Protein AF-A0A9X3EV14-F1 (afdb_monomer_lite)

InterPro domains:
  IPR036909 Cytochrome c-like domain superfamily [G3DSA:1.10.760.10] (167-352)
  IPR036909 Cytochrome c-like domain superfamily [SSF46626] (38-352)
  IPR051395 Cytochrome c-dependent Peroxidase and MauG [PTHR30600] (19-352)

Organism: NCBI:txid889268

Secondary structure (DSSP, 8-state):
-TTTTHHHHT-TTS-HHHHHHTHHHHHHHHHHHHT--PPPPSS---HHHHHHHHHHHHH--TTGGG-STTSPPPSSSSSTHHHH---SHHHHT-TTT-S-GGGTT----EEEHHHH---TTTGGGG-SHHHHHHHHTSGGGTGGGSTT------SHHHHHHHHHHHHHHHTTSS---SPP-SS--PPP-EEE----TTGGGS-SBTTTT-BSBHHHHH-GGG--SEEEE-BPPP-TTS----B--SGGGEETTTTEE-EEE---B--TTSSS-B-SSGGG--HHHH--HHHHHHHHHTT----PPPPPPHHHHHHHTSEETTSTT------GGGGGS-HHHHHHHHHHHTT-

Foldseek 3Di:
DLVVLVVVLVDPVDAPVRSVVCVVVVVVVVVVVVPDAADAQPDDFDPVLLVLLLCQQQAPALCPPNHPVQADQDPARNHNCSQQNAADLVQLPDCNRHVHSVCHQPQDDFDFCSHQVFACLVLCPCLQQLSQLLCQLDVNQVLVPPPPAPDDDRDPVVVVVQVVQSSCVSVVNHDRDRGGHNNTDDNRGGGGNYGLRNVLADADDDPQRQAFFVLCLLAVVPGAQKKAFDWDAADPVRDDIGHDNDPVQADNQRSGGDIDHDDADPDPVDLAHGHLAQVSDDPQLVDDPVVQVVCVVVVHDHDDRDDQDRNNVNNVNMQHCRHRSNPPDGSCSSNSDDPSSSSSNSSNSSRD

Sequence (352 aa):
MRSEMAFGIANLLRSAPERRALTAEFEDNDNFFLSMSPPPYPHAVDEALAEWGAELFHERDLWEDGQNPDIPVPEGNGSCASCHGVYSPLYAADPAYLPDPRLKGVAGVITPIEIIDTDPARFELMADERKRRAWNTSFLAYNDMSPDHPGFFDDPITSALRRVPRAAYDNGDGPVFSPLGPNEWIEPFGYMAPPLYGAWGNAPFLHNGSVPDLWGVLDPDARPAVWKRQYTAANILGTNAGYDPSFAAYDFAKLGWKYTEVQCADTPAASTFLPCSEEMATIDILFANIANSVAQYNSLAYQSPPPITQKQIRSRMIFNSHLYGMGNHGHEFTQSLTDDERWALLEYMKTL

Structure (mmCIF, N/CA/C/O backbone):
data_AF-A0A9X3EV14-F1
#
_entry.id   AF-A0A9X3EV14-F1
#
loop_
_atom_site.group_PDB
_atom_site.id
_atom_site.type_symbol
_atom_site.label_atom_id
_atom_site.label_alt_id
_atom_site.label_comp_id
_atom_site.label_asym_id
_atom_site.label_entity_id
_atom_site.label_seq_id
_atom_site.pdbx_PDB_ins_code
_atom_site.Cartn_x
_atom_site.Cartn_y
_atom_site.Cartn_z
_atom_site.occupancy
_atom_site.B_iso_or_equiv
_atom_site.auth_seq_id
_atom_site.auth_comp_id
_atom_site.auth_asym_id
_atom_site.auth_atom_id
_atom_site.pdbx_PDB_model_num
ATOM 1 N N . MET A 1 1 ? 12.680 -11.492 -5.810 1.00 93.81 1 MET A N 1
ATOM 2 C CA . MET A 1 1 ? 13.538 -10.381 -5.342 1.00 93.81 1 MET A CA 1
ATOM 3 C C . MET A 1 1 ? 13.921 -9.342 -6.404 1.00 93.81 1 MET A C 1
ATOM 5 O O . MET A 1 1 ? 14.262 -8.222 -6.041 1.00 93.81 1 MET A O 1
ATOM 9 N N . ARG A 1 2 ? 13.844 -9.605 -7.727 1.00 94.94 2 ARG A N 1
ATOM 10 C CA . ARG A 1 2 ? 14.155 -8.560 -8.746 1.00 94.94 2 ARG A CA 1
ATOM 11 C C . ARG A 1 2 ? 13.274 -7.303 -8.677 1.00 94.94 2 ARG A C 1
ATOM 13 O O . ARG A 1 2 ? 13.716 -6.238 -9.103 1.00 94.94 2 ARG A O 1
ATOM 20 N N . SER A 1 3 ? 12.068 -7.411 -8.122 1.00 93.69 3 SER A N 1
ATOM 21 C CA . SER A 1 3 ? 11.221 -6.270 -7.757 1.00 93.69 3 SER A CA 1
ATOM 22 C C . SER A 1 3 ? 11.843 -5.420 -6.641 1.00 93.69 3 SER A C 1
ATOM 24 O O . SER A 1 3 ? 11.941 -4.205 -6.792 1.00 93.69 3 SER A O 1
ATOM 26 N N . GLU A 1 4 ? 12.326 -6.032 -5.558 1.00 95.38 4 GLU A N 1
ATOM 27 C CA . GLU A 1 4 ? 12.974 -5.336 -4.432 1.00 95.38 4 GLU A CA 1
ATOM 28 C C . GLU A 1 4 ? 14.265 -4.627 -4.858 1.00 95.38 4 GLU A C 1
ATOM 30 O O . GLU A 1 4 ? 14.568 -3.526 -4.398 1.00 95.38 4 GLU A O 1
ATOM 35 N N . MET A 1 5 ? 14.986 -5.201 -5.824 1.00 95.56 5 MET A N 1
ATOM 36 C CA . MET A 1 5 ? 16.205 -4.617 -6.390 1.00 95.56 5 MET A CA 1
ATOM 37 C C . MET A 1 5 ? 15.974 -3.298 -7.147 1.00 95.56 5 MET A C 1
ATOM 39 O O . MET A 1 5 ? 16.954 -2.643 -7.508 1.00 95.56 5 MET A O 1
ATOM 43 N N . ALA A 1 6 ? 14.727 -2.889 -7.422 1.00 91.94 6 ALA A N 1
ATOM 44 C CA . ALA A 1 6 ? 14.400 -1.799 -8.347 1.00 91.94 6 ALA A CA 1
ATOM 45 C C . ALA A 1 6 ? 15.192 -0.505 -8.088 1.00 91.94 6 ALA A C 1
ATOM 47 O O . ALA A 1 6 ? 15.827 0.020 -9.006 1.00 91.94 6 ALA A O 1
ATOM 48 N N . PHE A 1 7 ? 15.234 -0.016 -6.844 1.00 90.50 7 PHE A N 1
ATOM 49 C CA . PHE A 1 7 ? 15.993 1.196 -6.506 1.00 90.50 7 PHE A CA 1
ATOM 50 C C . PHE A 1 7 ? 17.513 0.988 -6.572 1.00 90.50 7 PHE A C 1
ATOM 52 O O . PHE A 1 7 ? 18.249 1.892 -6.972 1.00 90.50 7 PHE A O 1
ATOM 59 N N . GLY A 1 8 ? 17.995 -0.213 -6.245 1.00 91.31 8 GLY A N 1
ATOM 60 C CA . GLY A 1 8 ? 19.404 -0.580 -6.388 1.00 91.31 8 GLY A CA 1
ATOM 61 C C . GLY A 1 8 ? 19.858 -0.596 -7.851 1.00 91.31 8 GLY A C 1
ATOM 62 O O . GLY A 1 8 ? 20.936 -0.076 -8.167 1.00 91.31 8 GLY A O 1
ATOM 63 N N . ILE A 1 9 ? 19.011 -1.129 -8.739 1.00 92.69 9 ILE A N 1
ATOM 64 C CA . ILE A 1 9 ? 19.201 -1.180 -10.195 1.00 92.69 9 ILE A CA 1
ATOM 65 C C . ILE A 1 9 ? 19.100 0.221 -10.807 1.00 92.69 9 ILE A C 1
ATOM 67 O O . ILE A 1 9 ? 19.902 0.563 -11.676 1.00 92.69 9 ILE A O 1
ATOM 71 N N . ALA A 1 10 ? 18.169 1.057 -10.342 1.00 89.62 10 ALA A N 1
ATOM 72 C CA . ALA A 1 10 ? 17.980 2.422 -10.837 1.00 89.62 10 ALA A CA 1
ATOM 73 C C . ALA A 1 10 ? 19.154 3.371 -10.513 1.00 89.62 10 ALA A C 1
ATOM 75 O O . ALA A 1 10 ? 19.201 4.489 -11.026 1.00 89.62 10 ALA A O 1
ATOM 76 N N . ASN A 1 11 ? 20.128 2.940 -9.702 1.00 89.38 11 ASN A N 1
ATOM 77 C CA . ASN A 1 11 ? 21.323 3.722 -9.411 1.00 89.38 11 ASN A CA 1
ATOM 78 C C . ASN A 1 11 ? 22.157 3.963 -10.686 1.00 89.38 11 ASN A C 1
ATOM 80 O O . ASN A 1 11 ? 22.699 3.041 -11.309 1.00 89.38 11 ASN A O 1
ATOM 84 N N . LEU A 1 12 ? 22.280 5.237 -11.057 1.00 88.25 12 LEU A N 1
ATOM 85 C CA . LEU A 1 12 ? 22.967 5.701 -12.262 1.00 88.25 12 LEU A CA 1
ATOM 86 C C . LEU A 1 12 ? 24.493 5.563 -12.191 1.00 88.25 12 LEU A C 1
ATOM 88 O O . LEU A 1 12 ? 25.147 5.595 -13.228 1.00 88.25 12 LEU A O 1
ATOM 92 N N . LEU A 1 13 ? 25.052 5.377 -10.994 1.00 93.69 13 LEU A N 1
ATOM 93 C CA . LEU A 1 13 ? 26.490 5.203 -10.779 1.00 93.69 13 LEU A CA 1
ATOM 94 C C . LEU A 1 13 ? 26.962 3.759 -10.998 1.00 93.69 13 LEU A C 1
ATOM 96 O O . LEU A 1 13 ? 28.164 3.518 -11.017 1.00 93.69 13 LEU A O 1
ATOM 100 N N . ARG A 1 14 ? 26.037 2.803 -11.150 1.00 93.44 14 ARG A N 1
ATOM 101 C CA . ARG A 1 14 ? 26.353 1.385 -11.361 1.00 93.44 14 ARG A CA 1
ATOM 102 C C . ARG A 1 14 ? 26.327 1.016 -12.842 1.00 93.44 14 ARG A C 1
ATOM 104 O O . ARG A 1 14 ? 25.422 1.403 -13.583 1.00 93.44 14 ARG A O 1
ATOM 111 N N . SER A 1 15 ? 27.281 0.200 -13.257 1.00 96.75 15 SER A N 1
ATOM 112 C CA . SER A 1 15 ? 27.278 -0.521 -14.528 1.00 96.75 15 SER A CA 1
ATOM 113 C C . SER A 1 15 ? 26.222 -1.635 -14.546 1.00 96.75 15 SER A C 1
ATOM 115 O O . SER A 1 15 ? 25.653 -2.015 -13.520 1.00 96.75 15 SER A O 1
ATOM 117 N N . ALA A 1 16 ? 25.936 -2.185 -15.728 1.00 95.81 16 ALA A N 1
ATOM 118 C CA . ALA A 1 16 ? 24.964 -3.269 -15.865 1.00 95.81 16 ALA A CA 1
ATOM 119 C C . ALA A 1 16 ? 25.361 -4.557 -15.101 1.00 95.81 16 ALA A C 1
ATOM 121 O O . ALA A 1 16 ? 24.497 -5.085 -14.395 1.00 95.81 16 ALA A O 1
ATOM 122 N N . PRO A 1 17 ? 26.626 -5.034 -15.134 1.00 97.75 17 PRO A N 1
ATOM 123 C CA . PRO A 1 17 ? 27.066 -6.145 -14.287 1.00 97.75 17 PRO A CA 1
ATOM 124 C C . PRO A 1 17 ? 26.892 -5.879 -12.790 1.00 97.75 17 PRO A C 1
ATOM 126 O O . PRO A 1 17 ? 26.376 -6.742 -12.087 1.00 97.75 17 PRO A O 1
ATOM 129 N N . GLU A 1 18 ? 27.249 -4.684 -12.305 1.00 97.88 18 GLU A N 1
ATOM 130 C CA . GLU A 1 18 ? 27.105 -4.325 -10.884 1.00 97.88 18 GLU A CA 1
ATOM 131 C C . GLU A 1 18 ? 25.641 -4.332 -10.437 1.00 97.88 18 GLU A C 1
ATOM 133 O O . GLU A 1 18 ? 25.335 -4.811 -9.351 1.00 97.88 18 GLU A O 1
ATOM 138 N N . ARG A 1 19 ? 24.715 -3.858 -11.282 1.00 97.12 19 ARG A N 1
ATOM 139 C CA . ARG A 1 19 ? 23.270 -3.917 -10.998 1.00 97.12 19 ARG A CA 1
ATOM 140 C C . ARG A 1 19 ? 22.763 -5.355 -10.901 1.00 97.12 19 ARG A C 1
ATOM 142 O O . ARG A 1 19 ? 21.986 -5.654 -10.003 1.00 97.12 19 ARG A O 1
ATOM 149 N N . ARG A 1 20 ? 23.190 -6.244 -11.807 1.00 97.62 20 ARG A N 1
ATOM 150 C CA . ARG A 1 20 ? 22.803 -7.668 -11.765 1.00 97.62 20 ARG A CA 1
ATOM 151 C C . ARG A 1 20 ? 23.412 -8.386 -10.558 1.00 97.62 20 ARG A C 1
ATOM 153 O O . ARG A 1 20 ? 22.746 -9.225 -9.958 1.00 97.62 20 ARG A O 1
ATOM 160 N N . ALA A 1 21 ? 24.638 -8.029 -10.176 1.00 97.44 21 ALA A N 1
ATOM 161 C CA . ALA A 1 21 ? 25.340 -8.608 -9.031 1.00 97.44 21 ALA A CA 1
ATOM 162 C C . ALA A 1 21 ? 24.665 -8.313 -7.679 1.00 97.44 21 ALA A C 1
ATOM 164 O O . ALA A 1 21 ? 24.885 -9.064 -6.734 1.00 97.44 21 ALA A O 1
ATOM 165 N N . LEU A 1 22 ? 23.789 -7.300 -7.600 1.00 97.69 22 LEU A N 1
ATOM 166 C CA . LEU A 1 22 ? 22.968 -7.036 -6.409 1.00 97.69 22 LEU A CA 1
ATOM 167 C C . LEU A 1 22 ? 22.054 -8.212 -6.034 1.00 97.69 22 LEU A C 1
ATOM 169 O O . LEU A 1 22 ? 21.584 -8.253 -4.908 1.00 97.69 22 LEU A O 1
ATOM 173 N N . THR A 1 23 ? 21.803 -9.161 -6.945 1.00 96.56 23 THR A N 1
ATOM 174 C CA . THR A 1 23 ? 20.892 -10.289 -6.692 1.00 96.56 23 THR A CA 1
ATOM 175 C C . THR A 1 23 ? 21.233 -11.007 -5.387 1.00 96.56 23 THR A C 1
ATOM 177 O O . THR A 1 23 ? 20.343 -11.196 -4.579 1.00 96.56 23 THR A O 1
ATOM 180 N N . ALA A 1 24 ? 22.508 -11.320 -5.128 1.00 96.44 24 ALA A N 1
ATOM 181 C CA . ALA A 1 24 ? 22.898 -12.035 -3.910 1.00 96.44 24 ALA A CA 1
ATOM 182 C C . ALA A 1 24 ? 22.570 -11.254 -2.623 1.00 96.44 24 ALA A C 1
ATOM 184 O O . ALA A 1 24 ? 21.994 -11.811 -1.700 1.00 96.44 24 ALA A O 1
ATOM 185 N N . GLU A 1 25 ? 22.873 -9.953 -2.589 1.00 97.94 25 GLU A N 1
ATOM 186 C CA . GLU A 1 25 ? 22.558 -9.092 -1.438 1.00 97.94 25 GLU A CA 1
ATOM 187 C C . GLU A 1 25 ? 21.044 -8.964 -1.228 1.00 97.94 25 GLU A C 1
ATOM 189 O O . GLU A 1 25 ? 20.564 -8.936 -0.101 1.00 97.94 25 GLU A O 1
ATOM 194 N N . PHE A 1 26 ? 20.270 -8.908 -2.313 1.00 97.62 26 PHE A N 1
ATOM 195 C CA . PHE A 1 26 ? 18.815 -8.845 -2.214 1.00 97.62 26 PHE A CA 1
ATOM 196 C C . PHE A 1 26 ? 18.180 -10.189 -1.840 1.00 97.62 26 PHE A C 1
ATOM 198 O O . PHE A 1 26 ? 17.113 -10.178 -1.239 1.00 97.62 26 PHE A O 1
ATOM 205 N N . GLU A 1 27 ? 18.853 -11.314 -2.091 1.00 97.81 27 GLU A N 1
ATOM 206 C CA . GLU A 1 27 ? 18.474 -12.616 -1.523 1.00 97.81 27 GLU A CA 1
ATOM 207 C C . GLU A 1 27 ? 18.708 -12.679 -0.018 1.00 97.81 27 GLU A C 1
ATOM 209 O O . GLU A 1 27 ? 17.857 -13.185 0.712 1.00 97.81 27 GLU A O 1
ATOM 214 N N . ASP A 1 28 ? 19.782 -12.074 0.483 1.00 98.12 28 ASP A N 1
ATOM 215 C CA . ASP A 1 28 ? 19.964 -11.918 1.927 1.00 98.12 28 ASP A CA 1
ATOM 216 C C . ASP A 1 28 ? 18.903 -10.981 2.540 1.00 98.12 28 ASP A C 1
ATOM 218 O O . ASP A 1 28 ? 18.378 -11.268 3.618 1.00 98.12 28 ASP A O 1
ATOM 222 N N . ASN A 1 29 ? 18.543 -9.890 1.851 1.00 97.50 29 ASN A N 1
ATOM 223 C CA . ASN A 1 29 ? 17.518 -8.951 2.322 1.00 97.50 29 ASN A CA 1
ATOM 224 C C . ASN A 1 29 ? 16.124 -9.587 2.402 1.00 97.50 29 ASN A C 1
ATOM 226 O O . ASN A 1 29 ? 15.443 -9.415 3.410 1.00 97.50 29 ASN A O 1
ATOM 230 N N . ASP A 1 30 ? 15.702 -10.331 1.381 1.00 97.75 30 ASP A N 1
ATOM 231 C CA . ASP A 1 30 ? 14.406 -11.015 1.396 1.00 97.75 30 ASP A CA 1
ATOM 232 C C . ASP A 1 30 ? 14.358 -12.104 2.469 1.00 97.75 30 ASP A C 1
ATOM 234 O O . ASP A 1 30 ? 13.413 -12.147 3.253 1.00 97.75 30 ASP A O 1
ATOM 238 N N . ASN A 1 31 ? 15.429 -12.892 2.630 1.00 98.31 31 ASN A N 1
ATOM 239 C CA . ASN A 1 31 ? 15.540 -13.831 3.750 1.00 98.31 31 ASN A CA 1
ATOM 240 C C . ASN A 1 31 ? 15.447 -13.124 5.113 1.00 98.31 31 ASN A C 1
ATOM 242 O O . ASN A 1 31 ? 14.818 -13.640 6.040 1.00 98.31 31 ASN A O 1
ATOM 246 N N . PHE A 1 32 ? 16.045 -11.936 5.248 1.00 98.06 32 PHE A N 1
ATOM 247 C CA . PHE A 1 32 ? 15.886 -11.117 6.445 1.00 98.06 32 PHE A CA 1
ATOM 248 C C . PHE A 1 32 ? 14.430 -10.676 6.638 1.00 98.06 32 PHE A C 1
ATOM 250 O O . PHE A 1 32 ? 13.909 -10.841 7.742 1.00 98.06 32 PHE A O 1
ATOM 257 N N . PHE A 1 33 ? 13.744 -10.196 5.597 1.00 96.50 33 PHE A N 1
ATOM 258 C CA . PHE A 1 33 ? 12.337 -9.799 5.690 1.00 96.50 33 PHE A CA 1
ATOM 259 C C . PHE A 1 33 ? 11.420 -10.970 6.056 1.00 96.50 33 PHE A C 1
ATOM 261 O O . PHE A 1 33 ? 10.577 -10.822 6.938 1.00 96.50 33 PHE A O 1
ATOM 268 N N . LEU A 1 34 ? 11.640 -12.145 5.461 1.00 96.81 34 LEU A N 1
ATOM 269 C CA . LEU A 1 34 ? 10.930 -13.386 5.784 1.00 96.81 34 LEU A CA 1
ATOM 270 C C . LEU A 1 34 ? 11.165 -13.860 7.228 1.00 96.81 34 LEU A C 1
ATOM 272 O O . LEU A 1 34 ? 10.343 -14.594 7.772 1.00 96.81 34 LEU A O 1
ATOM 276 N N . SER A 1 35 ? 12.271 -13.455 7.860 1.00 97.62 35 SER A N 1
ATOM 277 C CA . SER A 1 35 ? 12.576 -13.794 9.257 1.00 97.62 35 SER A CA 1
ATOM 278 C C . SER A 1 35 ? 11.884 -12.892 10.287 1.00 97.62 35 SER A C 1
ATOM 280 O O . SER A 1 35 ? 11.939 -13.178 11.485 1.00 97.62 35 SER A O 1
ATOM 282 N N . MET A 1 36 ? 11.265 -11.791 9.849 1.00 97.44 36 MET A N 1
ATOM 283 C CA . MET A 1 36 ? 10.652 -10.818 10.749 1.00 97.44 36 MET A CA 1
ATOM 284 C C . MET A 1 36 ? 9.268 -11.270 11.218 1.00 97.44 36 MET A C 1
ATOM 286 O O . MET A 1 36 ? 8.469 -11.795 10.447 1.00 97.44 36 MET A O 1
ATOM 290 N N . SER A 1 37 ? 8.955 -10.948 12.473 1.00 97.50 37 SER A N 1
ATOM 291 C CA . SER A 1 37 ? 7.599 -11.008 13.021 1.00 97.50 37 SER A CA 1
ATOM 292 C C . SER A 1 37 ? 7.173 -9.613 13.484 1.00 97.50 37 SER A C 1
ATOM 294 O O . SER A 1 37 ? 8.013 -8.882 14.026 1.00 97.50 37 SER A O 1
ATOM 296 N N . PRO A 1 38 ? 5.895 -9.230 13.323 1.00 97.19 38 PRO A N 1
ATOM 297 C CA . PRO A 1 38 ? 5.396 -7.977 13.871 1.00 97.19 38 PRO A CA 1
ATOM 298 C C . PRO A 1 38 ? 5.542 -7.910 15.400 1.00 97.19 38 PRO A C 1
ATOM 300 O O . PRO A 1 38 ? 5.519 -8.947 16.072 1.00 97.19 38 PRO A O 1
ATOM 303 N N . PRO A 1 39 ? 5.700 -6.705 15.978 1.00 96.00 39 PRO A N 1
ATOM 304 C CA . PRO A 1 39 ? 5.717 -6.550 17.425 1.00 96.00 39 PRO A CA 1
ATOM 305 C C . PRO A 1 39 ? 4.338 -6.881 18.020 1.00 96.00 39 PRO A C 1
ATOM 307 O O . PRO A 1 39 ? 3.316 -6.525 17.426 1.00 96.00 39 PRO A O 1
ATOM 310 N N . PRO A 1 40 ? 4.286 -7.500 19.212 1.00 97.62 40 PRO A N 1
ATOM 311 C CA . PRO A 1 40 ? 3.022 -7.728 19.897 1.00 97.62 40 PRO A CA 1
ATOM 312 C C . PRO A 1 40 ? 2.399 -6.401 20.338 1.00 97.62 40 PRO A C 1
ATOM 314 O O . PRO A 1 40 ? 3.108 -5.430 20.633 1.00 97.62 40 PRO A O 1
ATOM 317 N N . TYR A 1 41 ? 1.073 -6.384 20.432 1.00 98.25 41 TYR A N 1
ATOM 318 C CA . TYR A 1 41 ? 0.327 -5.252 20.965 1.00 98.25 41 TYR A CA 1
ATOM 319 C C . TYR A 1 41 ? 0.765 -4.919 22.411 1.00 98.25 41 TYR A C 1
ATOM 321 O O . TYR A 1 41 ? 0.899 -5.824 23.238 1.00 98.25 41 TYR A O 1
ATOM 329 N N . PRO A 1 42 ? 1.024 -3.638 22.750 1.00 97.81 42 PRO A N 1
ATOM 330 C CA . PRO A 1 42 ? 1.698 -3.271 23.998 1.00 97.81 42 PRO A CA 1
ATOM 331 C C . PRO A 1 42 ? 0.760 -3.057 25.199 1.00 97.81 42 PRO A C 1
ATOM 333 O O . PRO A 1 42 ? 1.245 -2.737 26.288 1.00 97.81 42 PRO A O 1
ATOM 336 N N . HIS A 1 43 ? -0.560 -3.181 25.031 1.00 97.62 43 HIS A N 1
ATOM 337 C CA . HIS A 1 43 ? -1.544 -2.961 26.099 1.00 97.62 43 HIS A CA 1
ATOM 338 C C . HIS A 1 43 ? -2.366 -4.218 26.398 1.00 97.62 43 HIS A C 1
ATOM 340 O O . HIS A 1 43 ? -2.246 -5.233 25.721 1.00 97.62 43 HIS A O 1
ATOM 346 N N . ALA A 1 44 ? -3.190 -4.149 27.447 1.00 97.94 44 ALA A N 1
ATOM 347 C CA . ALA A 1 44 ? -4.127 -5.218 27.769 1.00 97.94 44 ALA A CA 1
ATOM 348 C C . ALA A 1 44 ? -5.150 -5.408 26.638 1.00 97.94 44 ALA A C 1
ATOM 350 O O . ALA A 1 44 ? -5.553 -4.431 26.000 1.00 97.94 44 ALA A O 1
ATOM 351 N N . VAL A 1 45 ? -5.553 -6.661 26.444 1.00 98.44 45 VAL A N 1
ATOM 352 C CA . VAL A 1 45 ? -6.594 -7.091 25.509 1.00 98.44 45 VAL A CA 1
ATOM 353 C C . VAL A 1 45 ? -7.722 -7.718 26.326 1.00 98.44 45 VAL A C 1
ATOM 355 O O . VAL A 1 45 ? -7.455 -8.449 27.283 1.00 98.44 45 VAL A O 1
ATOM 358 N N . ASP A 1 46 ? -8.965 -7.406 25.983 1.00 98.56 46 ASP A N 1
ATOM 359 C CA . ASP A 1 46 ? -10.144 -8.100 26.494 1.00 98.56 46 ASP A CA 1
ATOM 360 C C . ASP A 1 46 ? -10.289 -9.440 25.762 1.00 98.56 46 ASP A C 1
ATOM 362 O O . ASP A 1 46 ? -10.692 -9.496 24.602 1.00 98.56 46 ASP A O 1
ATOM 366 N N . GLU A 1 47 ? -9.908 -10.526 26.437 1.00 98.44 47 GLU A N 1
ATOM 367 C CA . GLU A 1 47 ? -9.872 -11.867 25.847 1.00 98.44 47 GLU A CA 1
ATOM 368 C C . GLU A 1 47 ? -11.251 -12.329 25.360 1.00 98.44 47 GLU A C 1
ATOM 370 O O . GLU A 1 47 ? -11.348 -12.882 24.270 1.00 98.44 47 GLU A O 1
ATOM 375 N N . ALA A 1 48 ? -12.323 -12.056 26.111 1.00 98.62 48 ALA A N 1
ATOM 376 C CA . ALA A 1 48 ? -13.665 -12.500 25.735 1.00 98.62 48 ALA A CA 1
ATOM 377 C C . ALA A 1 48 ? -14.175 -11.756 24.493 1.00 98.62 48 ALA A C 1
ATOM 379 O O . ALA A 1 48 ? -14.795 -12.350 23.609 1.00 98.62 48 ALA A O 1
ATOM 380 N N . LEU A 1 49 ? -13.889 -10.454 24.407 1.00 98.75 49 LEU A N 1
ATOM 381 C CA . LEU A 1 49 ? -14.238 -9.649 23.241 1.00 98.75 49 LEU A CA 1
ATOM 382 C C . LEU A 1 49 ? -13.380 -10.020 22.016 1.00 98.75 49 LEU A C 1
ATOM 384 O O . LEU A 1 49 ? -13.908 -10.089 20.907 1.00 98.75 49 LEU A O 1
ATOM 388 N N . ALA A 1 50 ? -12.090 -10.315 22.208 1.00 98.75 50 ALA A N 1
ATOM 389 C CA . ALA A 1 50 ? -11.206 -10.788 21.142 1.00 98.75 50 ALA A CA 1
ATOM 390 C C . ALA A 1 50 ? -11.598 -12.180 20.621 1.00 98.75 50 ALA A C 1
ATOM 392 O O . ALA A 1 50 ? -11.501 -12.420 19.420 1.00 98.75 50 ALA A O 1
ATOM 393 N N . GLU A 1 51 ? -12.048 -13.090 21.491 1.00 98.69 51 GLU A N 1
ATOM 394 C CA . GLU A 1 51 ? -12.567 -14.406 21.095 1.00 98.69 51 GLU A CA 1
ATOM 395 C C . GLU A 1 51 ? -13.828 -14.268 20.237 1.00 98.69 51 GLU A C 1
ATOM 397 O O . GLU A 1 51 ? -13.894 -14.856 19.158 1.00 98.69 51 GLU A O 1
ATOM 402 N N . TRP A 1 52 ? -14.777 -13.418 20.640 1.00 98.75 52 TRP A N 1
ATOM 403 C CA . TRP A 1 52 ? -15.946 -13.120 19.808 1.00 98.75 52 TRP A CA 1
ATOM 404 C C . TRP A 1 52 ? -15.547 -12.472 18.472 1.00 98.75 52 TRP A C 1
ATOM 406 O O . TRP A 1 52 ? -16.035 -12.857 17.410 1.00 98.75 52 TRP A O 1
ATOM 416 N N . GLY A 1 53 ? -14.595 -11.536 18.496 1.00 98.88 53 GLY A N 1
ATOM 417 C CA . GLY A 1 53 ? -14.029 -10.949 17.284 1.00 98.88 53 GLY A CA 1
ATOM 418 C C . GLY A 1 53 ? -13.365 -11.978 16.369 1.00 98.88 53 GLY A C 1
ATOM 419 O O . GLY A 1 53 ? -13.460 -11.858 15.149 1.00 98.88 53 GLY A O 1
ATOM 420 N N . ALA A 1 54 ? -12.736 -13.012 16.931 1.00 98.81 54 ALA A N 1
ATOM 421 C CA . ALA A 1 54 ? -12.166 -14.109 16.164 1.00 98.81 54 ALA A CA 1
ATOM 422 C C . ALA A 1 54 ? -13.257 -14.930 15.467 1.00 98.81 54 ALA A C 1
ATOM 424 O O . ALA A 1 54 ? -13.088 -15.260 14.296 1.00 98.81 54 ALA A O 1
ATOM 425 N N . GLU A 1 55 ? -14.370 -15.237 16.135 1.00 98.75 55 GLU A N 1
ATOM 426 C CA . GLU A 1 55 ? -15.512 -15.917 15.505 1.00 98.75 55 GLU A CA 1
ATOM 427 C C . GLU A 1 55 ? -16.068 -15.079 14.347 1.00 98.75 55 GLU A C 1
ATOM 429 O O . GLU A 1 55 ? -16.143 -15.556 13.214 1.00 98.75 55 GLU A O 1
ATOM 434 N N . LEU A 1 56 ? -16.342 -13.792 14.591 1.00 98.81 56 LEU A N 1
ATOM 435 C CA . LEU A 1 56 ? -16.819 -12.866 13.561 1.00 98.81 56 LEU A CA 1
ATOM 436 C C . LEU A 1 56 ? -15.864 -12.801 12.366 1.00 98.81 56 LEU A C 1
ATOM 438 O O . LEU A 1 56 ? -16.294 -12.907 11.222 1.00 98.81 56 LEU A O 1
ATOM 442 N N . PHE A 1 57 ? -14.561 -12.683 12.620 1.00 98.88 57 PHE A N 1
ATOM 443 C CA . PHE A 1 57 ? -13.553 -12.589 11.570 1.00 98.88 57 PHE A CA 1
ATOM 444 C C . PHE A 1 57 ? -13.589 -13.783 10.605 1.00 98.88 57 PHE A C 1
ATOM 446 O O . PHE A 1 57 ? -13.372 -13.617 9.403 1.00 98.88 57 PHE A O 1
ATOM 453 N N . HIS A 1 58 ? -13.842 -14.988 11.123 1.00 98.81 58 HIS A N 1
ATOM 454 C CA . HIS A 1 58 ? -13.816 -16.211 10.325 1.00 98.81 58 HIS A CA 1
ATOM 455 C C . HIS A 1 58 ? -15.188 -16.582 9.754 1.00 98.81 58 HIS A C 1
ATOM 457 O O . HIS A 1 58 ? -15.233 -17.171 8.671 1.00 98.81 58 HIS A O 1
ATOM 463 N N . GLU A 1 59 ? -16.287 -16.217 10.417 1.00 98.50 59 GLU A N 1
ATOM 464 C CA . GLU A 1 59 ? -17.629 -16.726 10.102 1.00 98.50 59 GLU A CA 1
ATOM 465 C C . GLU A 1 59 ? -18.633 -15.680 9.617 1.00 98.50 59 GLU A C 1
ATOM 467 O O . GLU A 1 59 ? -19.569 -16.048 8.911 1.00 98.50 59 GLU A O 1
ATOM 472 N N . ARG A 1 60 ? -18.480 -14.400 9.981 1.00 98.38 60 ARG A N 1
ATOM 473 C CA . ARG A 1 60 ? -19.498 -13.381 9.697 1.00 98.38 60 ARG A CA 1
ATOM 474 C C . ARG A 1 60 ? -19.548 -13.060 8.203 1.00 98.38 60 ARG A C 1
ATOM 476 O O . ARG A 1 60 ? -18.643 -12.405 7.696 1.00 98.38 60 ARG A O 1
ATOM 483 N N . ASP A 1 61 ? -20.616 -13.471 7.521 1.00 98.50 61 ASP A N 1
ATOM 484 C CA . ASP A 1 61 ? -20.837 -13.175 6.101 1.00 98.50 61 ASP A CA 1
ATOM 485 C C . ASP A 1 61 ? -21.322 -11.729 5.909 1.00 98.50 61 ASP A C 1
ATOM 487 O O . ASP A 1 61 ? -22.456 -11.368 6.233 1.00 98.50 61 ASP A O 1
ATOM 491 N N . LEU A 1 62 ? -20.468 -10.876 5.344 1.00 98.62 62 LEU A N 1
ATOM 492 C CA . LEU A 1 62 ? -20.784 -9.462 5.147 1.00 98.62 62 LEU A CA 1
ATOM 493 C C . LEU A 1 62 ? -21.902 -9.219 4.117 1.00 98.62 62 LEU A C 1
ATOM 495 O O . LEU A 1 62 ? -22.416 -8.102 4.064 1.00 98.62 62 LEU A O 1
ATOM 499 N N . TRP A 1 63 ? -22.305 -10.228 3.342 1.00 98.38 63 TRP A N 1
ATOM 500 C CA . TRP A 1 63 ? -23.412 -10.186 2.375 1.00 98.38 63 TRP A CA 1
ATOM 501 C C . TRP A 1 63 ? -24.679 -10.907 2.862 1.00 98.38 63 TRP A C 1
ATOM 503 O O . TRP A 1 63 ? -25.672 -10.983 2.129 1.00 98.38 63 TRP A O 1
ATOM 513 N N . GLU A 1 64 ? -24.674 -11.422 4.095 1.00 96.50 64 GLU A N 1
ATOM 514 C CA . GLU A 1 64 ? -25.824 -12.104 4.692 1.00 96.50 64 GLU A CA 1
ATOM 515 C C . GLU A 1 64 ? -27.092 -11.235 4.638 1.00 96.50 64 GLU A C 1
ATOM 517 O O . GLU A 1 64 ? -27.035 -10.004 4.675 1.00 96.50 64 GLU A O 1
ATOM 522 N N . ASP A 1 65 ? -28.257 -11.878 4.519 1.00 95.25 65 ASP A N 1
ATOM 523 C CA . ASP A 1 65 ? -29.570 -11.220 4.465 1.00 95.25 65 ASP A CA 1
ATOM 524 C C . ASP A 1 65 ? -29.724 -10.147 3.363 1.00 95.25 65 ASP A C 1
ATOM 526 O O . ASP A 1 65 ? -30.591 -9.273 3.437 1.00 95.25 65 ASP A O 1
ATOM 530 N N . GLY A 1 66 ? -28.923 -10.235 2.295 1.00 94.25 66 GLY A N 1
ATOM 531 C CA . GLY A 1 66 ? -28.981 -9.310 1.161 1.00 94.25 66 GLY A CA 1
ATOM 532 C C . GLY A 1 66 ? -28.301 -7.966 1.421 1.00 94.25 66 GLY A C 1
ATOM 533 O O . GLY A 1 66 ? -28.580 -6.999 0.708 1.00 94.25 66 GLY A O 1
ATOM 534 N N . GLN A 1 67 ? -27.430 -7.895 2.431 1.00 97.00 67 GLN A N 1
ATOM 535 C CA . GLN A 1 67 ? -26.533 -6.761 2.629 1.00 97.00 67 GLN A CA 1
ATOM 536 C C . GLN A 1 67 ? -25.546 -6.629 1.463 1.00 97.00 67 GLN A C 1
ATOM 538 O O . GLN A 1 67 ? -25.262 -7.592 0.753 1.00 97.00 67 GLN A O 1
ATOM 543 N N . ASN A 1 68 ? -25.016 -5.418 1.270 1.00 97.81 68 ASN A N 1
ATOM 544 C CA . ASN A 1 68 ? -24.082 -5.099 0.182 1.00 97.81 68 ASN A CA 1
ATOM 545 C C . ASN A 1 68 ? -24.571 -5.526 -1.223 1.00 97.81 68 ASN A C 1
ATOM 547 O O . ASN A 1 68 ? -23.797 -6.103 -1.988 1.00 97.81 68 ASN A O 1
ATOM 551 N N . PRO A 1 69 ? -25.834 -5.239 -1.601 1.00 96.69 69 PRO A N 1
ATOM 552 C CA . PRO A 1 69 ? -26.437 -5.770 -2.828 1.00 96.69 69 PRO A CA 1
ATOM 553 C C . PRO A 1 69 ? -25.756 -5.281 -4.115 1.00 96.69 69 PRO A C 1
ATOM 555 O O . PRO A 1 69 ? -25.879 -5.929 -5.154 1.00 96.69 69 PRO A O 1
ATOM 558 N N . ASP A 1 70 ? -25.047 -4.153 -4.044 1.00 96.75 70 ASP A N 1
ATOM 559 C CA . ASP A 1 70 ? -24.363 -3.527 -5.176 1.00 96.75 70 ASP A CA 1
ATOM 560 C C . ASP A 1 70 ? -22.884 -3.947 -5.302 1.00 96.75 70 ASP A C 1
ATOM 562 O O . ASP A 1 70 ? -22.232 -3.590 -6.282 1.00 96.75 70 ASP A O 1
ATOM 566 N N . ILE A 1 71 ? -22.352 -4.723 -4.348 1.00 98.06 71 ILE A N 1
ATOM 567 C CA . ILE A 1 71 ? -20.962 -5.202 -4.351 1.00 98.06 71 ILE A CA 1
ATOM 568 C C . ILE A 1 71 ? -20.959 -6.692 -4.722 1.00 98.06 71 ILE A C 1
ATOM 570 O O . ILE A 1 71 ? -21.629 -7.476 -4.042 1.00 98.06 71 ILE A O 1
ATOM 574 N N . PRO A 1 72 ? -20.207 -7.135 -5.750 1.00 97.56 72 PRO A N 1
ATOM 575 C CA . PRO A 1 72 ? -20.142 -8.549 -6.100 1.00 97.56 72 PRO A CA 1
ATOM 576 C C . PRO A 1 72 ? -19.650 -9.400 -4.921 1.00 97.56 72 PRO A C 1
ATOM 578 O O . PRO A 1 72 ? -18.690 -9.044 -4.239 1.00 97.56 72 PRO A O 1
ATOM 581 N N . VAL A 1 73 ? -20.303 -10.542 -4.699 1.00 94.06 73 VAL A N 1
ATOM 582 C CA . VAL A 1 73 ? -19.942 -11.472 -3.620 1.00 94.06 73 VAL A CA 1
ATOM 583 C C . VAL A 1 73 ? -18.608 -12.150 -3.966 1.00 94.06 73 VAL A C 1
ATOM 585 O O . VAL A 1 73 ? -18.500 -12.728 -5.055 1.00 94.06 73 VAL A O 1
ATOM 588 N N . PRO A 1 74 ? -17.589 -12.098 -3.089 1.00 91.44 74 PRO A N 1
ATOM 589 C CA . PRO A 1 74 ? -16.320 -12.778 -3.323 1.00 91.44 74 PRO A CA 1
ATOM 590 C C . PRO A 1 74 ? -16.474 -14.302 -3.236 1.00 91.44 74 PRO A C 1
ATOM 592 O O . PRO A 1 74 ? -17.416 -14.823 -2.640 1.00 91.44 74 PRO A O 1
ATOM 595 N N . GLU A 1 75 ? -15.516 -15.044 -3.796 1.00 91.38 75 GLU A N 1
ATOM 596 C CA . GLU A 1 75 ? -15.418 -16.478 -3.513 1.00 91.38 75 GLU A CA 1
ATOM 597 C C . GLU A 1 75 ? -15.126 -16.709 -2.018 1.00 91.38 75 GLU A C 1
ATOM 599 O O . GLU A 1 75 ? -14.325 -15.997 -1.412 1.00 91.38 75 GLU A O 1
ATOM 604 N N . GLY A 1 76 ? -15.762 -17.723 -1.425 1.00 94.81 76 GLY A N 1
ATOM 605 C CA . GLY A 1 76 ? -15.634 -18.052 -0.003 1.00 94.81 76 GLY A CA 1
ATOM 606 C C . GLY A 1 76 ? -16.942 -17.856 0.762 1.00 94.81 76 GLY A C 1
ATOM 607 O O . GLY A 1 76 ? -18.020 -18.034 0.202 1.00 94.81 76 GLY A O 1
ATOM 608 N N . ASN A 1 77 ? -16.842 -17.543 2.054 1.00 97.19 77 ASN A N 1
ATOM 609 C CA . ASN A 1 77 ? -17.984 -17.400 2.965 1.00 97.19 77 ASN A CA 1
ATOM 610 C C . ASN A 1 77 ? -18.341 -15.937 3.291 1.00 97.19 77 ASN A C 1
ATOM 612 O O . ASN A 1 77 ? -19.088 -15.700 4.231 1.00 97.19 77 ASN A O 1
ATOM 616 N N . GLY A 1 78 ? -17.767 -14.967 2.572 1.00 97.62 78 GLY A N 1
ATOM 617 C CA . GLY A 1 78 ? -18.059 -13.542 2.759 1.00 97.62 78 GLY A CA 1
ATOM 618 C C . GLY A 1 78 ? -17.484 -12.912 4.034 1.00 97.62 78 GLY A C 1
ATOM 619 O O . GLY A 1 78 ? -17.754 -11.737 4.284 1.00 97.62 78 GLY A O 1
ATOM 620 N N . SER A 1 79 ? -16.696 -13.646 4.828 1.00 98.38 79 SER A N 1
ATOM 621 C CA . SER A 1 79 ? -16.052 -13.121 6.038 1.00 98.38 79 SER A CA 1
ATOM 622 C C . SER A 1 79 ? -14.716 -12.440 5.756 1.00 98.38 79 SER A C 1
ATOM 624 O O . SER A 1 79 ? -14.180 -12.473 4.648 1.00 98.38 79 SER A O 1
ATOM 626 N N . CYS A 1 80 ? -14.111 -11.835 6.780 1.00 98.44 80 CYS A N 1
ATOM 627 C CA . CYS A 1 80 ? -12.772 -11.268 6.648 1.00 98.44 80 CYS A CA 1
ATOM 628 C C . CYS A 1 80 ? -11.746 -12.338 6.225 1.00 98.44 80 CYS A C 1
ATOM 630 O O . CYS A 1 80 ? -10.856 -12.065 5.411 1.00 98.44 80 CYS A O 1
ATOM 632 N N . ALA A 1 81 ? -11.892 -13.563 6.741 1.00 98.38 81 ALA A N 1
ATOM 633 C CA . ALA A 1 81 ? -10.991 -14.676 6.466 1.00 98.38 81 ALA A CA 1
ATOM 634 C C . ALA A 1 81 ? -11.029 -15.162 5.009 1.00 98.38 81 ALA A C 1
ATOM 636 O O . ALA A 1 81 ? -10.013 -15.682 4.539 1.00 98.38 81 ALA A O 1
ATOM 637 N N . SER A 1 82 ? -12.132 -14.961 4.270 1.00 97.56 82 SER A N 1
ATOM 638 C CA . SER A 1 82 ? -12.212 -15.369 2.857 1.00 97.56 82 SER A CA 1
ATOM 639 C C . SER A 1 82 ? -11.261 -14.581 1.950 1.00 97.56 82 SER A C 1
ATOM 641 O O . SER A 1 82 ? -10.888 -15.068 0.887 1.00 97.56 82 SER A O 1
ATOM 643 N N . CYS A 1 83 ? -10.830 -13.391 2.383 1.00 98.12 83 CYS A N 1
ATOM 644 C CA . CYS A 1 83 ? -9.859 -12.556 1.671 1.00 98.12 83 CYS A CA 1
ATOM 645 C C . CYS A 1 83 ? -8.512 -12.480 2.408 1.00 98.12 83 CYS A C 1
ATOM 647 O O . CYS A 1 83 ? -7.462 -12.753 1.830 1.00 98.12 83 CYS A O 1
ATOM 649 N N . HIS A 1 84 ? -8.524 -12.118 3.694 1.00 98.44 84 HIS A N 1
ATOM 650 C CA . HIS A 1 84 ? -7.308 -11.825 4.462 1.00 98.44 84 HIS A CA 1
ATOM 651 C C . HIS A 1 84 ? -6.602 -13.066 5.025 1.00 98.44 84 HIS A C 1
ATOM 653 O O . HIS A 1 84 ? -5.521 -12.933 5.600 1.00 98.44 84 HIS A O 1
ATOM 659 N N . GLY A 1 85 ? -7.183 -14.257 4.862 1.00 97.88 85 GLY A N 1
ATOM 660 C CA . GLY A 1 85 ? -6.635 -15.517 5.354 1.00 97.88 85 GLY A CA 1
ATOM 661 C C . GLY A 1 85 ? -7.125 -15.899 6.752 1.00 97.88 85 GLY A C 1
ATOM 662 O O . GLY A 1 85 ? -7.693 -15.098 7.487 1.00 97.88 85 GLY A O 1
ATOM 663 N N . VAL A 1 86 ? -6.902 -17.161 7.118 1.00 98.50 86 VAL A N 1
ATOM 664 C CA . VAL A 1 86 ? -7.372 -17.763 8.377 1.00 98.50 86 VAL A CA 1
ATOM 665 C C . VAL A 1 86 ? -6.288 -17.657 9.447 1.00 98.50 86 VAL A C 1
ATOM 667 O O . VAL A 1 86 ? -5.206 -18.221 9.282 1.00 98.50 86 VAL A O 1
ATOM 670 N N . TYR A 1 87 ? -6.568 -16.981 10.560 1.00 98.56 87 TYR A N 1
ATOM 671 C CA . TYR A 1 87 ? -5.579 -16.708 11.612 1.00 98.56 87 TYR A CA 1
ATOM 672 C C . TYR A 1 87 ? -5.735 -17.587 12.851 1.00 98.56 87 TYR A C 1
ATOM 674 O O . TYR A 1 87 ? -4.738 -17.937 13.493 1.00 98.56 87 TYR A O 1
ATOM 682 N N . SER A 1 88 ? -6.969 -17.953 13.199 1.00 98.31 88 SER A N 1
ATOM 683 C CA . SER A 1 88 ? -7.234 -18.775 14.375 1.00 98.31 88 SER A CA 1
ATOM 684 C C . SER A 1 88 ? -6.814 -20.232 14.126 1.00 98.31 88 SER A C 1
ATOM 686 O O . SER A 1 88 ? -7.192 -20.820 13.109 1.00 98.31 88 SER A O 1
ATOM 688 N N . PRO A 1 89 ? -6.048 -20.861 15.042 1.00 97.94 89 PRO A N 1
ATOM 689 C CA . PRO A 1 89 ? -5.654 -22.263 14.909 1.00 97.94 89 PRO A CA 1
ATOM 690 C C . PRO A 1 89 ? -6.830 -23.243 14.828 1.00 97.94 89 PRO A C 1
ATOM 692 O O . PRO A 1 89 ? -6.677 -24.293 14.210 1.00 97.94 89 PRO A O 1
ATOM 695 N N . LEU A 1 90 ? -7.976 -22.909 15.439 1.00 97.44 90 LEU A N 1
ATOM 696 C CA . LEU A 1 90 ? -9.186 -23.734 15.392 1.00 97.44 90 LEU A CA 1
ATOM 697 C C . LEU A 1 90 ? -9.692 -23.855 13.950 1.00 97.44 90 LEU A C 1
ATOM 699 O O . LEU A 1 90 ? -9.803 -24.962 13.433 1.00 97.44 90 LEU A O 1
ATOM 703 N N . TYR A 1 91 ? -9.900 -22.716 13.286 1.00 98.31 91 TYR A N 1
ATOM 704 C CA . TYR A 1 91 ? -10.355 -22.659 11.896 1.00 98.31 91 TYR A CA 1
ATOM 705 C C . TYR A 1 91 ? -9.281 -23.139 10.917 1.00 98.31 91 TYR A C 1
ATOM 707 O O . TYR A 1 91 ? -9.595 -23.792 9.932 1.00 98.31 91 TYR A O 1
ATOM 715 N N . ALA A 1 92 ? -7.997 -22.896 11.197 1.00 98.31 92 ALA A N 1
ATOM 716 C CA . ALA A 1 92 ? -6.913 -23.407 10.356 1.00 98.31 92 ALA A CA 1
ATOM 717 C C . ALA A 1 92 ? -6.835 -24.945 10.354 1.00 98.31 92 ALA A C 1
ATOM 719 O O . ALA A 1 92 ? -6.338 -25.533 9.397 1.00 98.31 92 ALA A O 1
ATOM 720 N N . ALA A 1 93 ? -7.296 -25.602 11.423 1.00 98.25 93 ALA A N 1
ATOM 721 C CA . ALA A 1 93 ? -7.385 -27.057 11.504 1.00 98.25 93 ALA A CA 1
ATOM 722 C C . ALA A 1 93 ? -8.642 -27.633 10.824 1.00 98.25 93 ALA A C 1
ATOM 724 O O . ALA A 1 93 ? -8.728 -28.853 10.663 1.00 98.25 93 ALA A O 1
ATOM 725 N N . ASP A 1 94 ? -9.595 -26.782 10.435 1.00 98.19 94 ASP A N 1
ATOM 726 C CA . ASP A 1 94 ? -10.8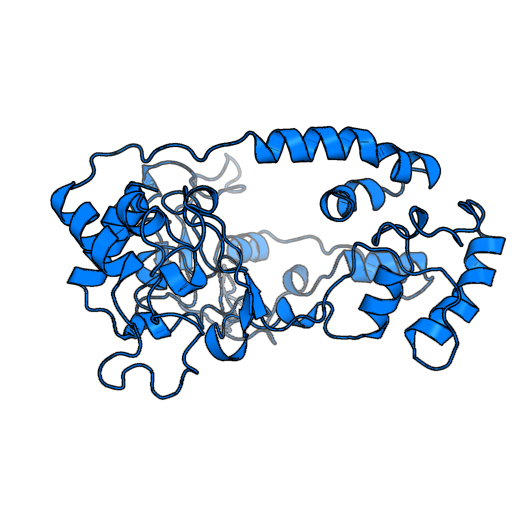50 -27.178 9.809 1.00 98.19 94 ASP A CA 1
ATOM 727 C C . ASP A 1 94 ? -10.770 -27.043 8.273 1.00 98.19 94 ASP A C 1
ATOM 729 O O . ASP A 1 94 ? -10.642 -25.930 7.750 1.00 98.19 94 ASP A O 1
ATOM 733 N N . PRO A 1 95 ? -10.890 -28.152 7.513 1.00 97.44 95 PRO A N 1
ATOM 734 C CA . PRO A 1 95 ? -10.862 -28.122 6.053 1.00 97.44 95 PRO A CA 1
ATOM 735 C C . PRO A 1 95 ? -12.021 -27.346 5.410 1.00 97.44 95 PRO A C 1
ATOM 737 O O . PRO A 1 95 ? -11.950 -27.075 4.212 1.00 97.44 95 PRO A O 1
ATOM 740 N N . ALA A 1 96 ? -13.071 -26.990 6.159 1.00 97.00 96 ALA A N 1
ATOM 741 C CA . ALA A 1 96 ? -14.112 -26.080 5.682 1.00 97.00 96 ALA A CA 1
ATOM 742 C C . ALA A 1 96 ? -13.603 -24.638 5.499 1.00 97.00 96 ALA A C 1
ATOM 744 O O . ALA A 1 96 ? -14.141 -23.912 4.667 1.00 97.00 96 ALA A O 1
ATOM 745 N N . TYR A 1 97 ? -12.557 -24.243 6.234 1.00 97.62 97 TYR A N 1
ATOM 746 C CA . TYR A 1 97 ? -11.978 -22.896 6.191 1.00 97.62 97 TYR A CA 1
ATOM 747 C C . TYR A 1 97 ? -10.594 -22.881 5.546 1.00 97.62 97 TYR A C 1
ATOM 749 O O . TYR A 1 97 ? -10.257 -21.932 4.839 1.00 97.62 97 TYR A O 1
ATOM 757 N N . LEU A 1 98 ? -9.774 -23.912 5.780 1.00 97.69 98 LEU A N 1
ATOM 758 C CA . LEU A 1 98 ? -8.406 -23.950 5.274 1.00 97.69 98 LEU A CA 1
ATOM 759 C C . LEU A 1 98 ? -7.988 -25.369 4.855 1.00 97.69 98 LEU A C 1
ATOM 761 O O . LEU A 1 98 ? -8.024 -26.290 5.668 1.00 97.69 98 LEU A O 1
ATOM 765 N N . PRO A 1 99 ? -7.519 -25.577 3.611 1.00 97.31 99 PRO A N 1
ATOM 766 C CA . PRO A 1 99 ? -7.213 -26.919 3.108 1.00 97.31 99 PRO A CA 1
ATOM 767 C C . PRO A 1 99 ? -5.965 -27.547 3.747 1.00 97.31 99 PRO A C 1
ATOM 769 O O . PRO A 1 99 ? -5.773 -28.760 3.670 1.00 97.31 99 PRO A O 1
ATOM 772 N N . ASP A 1 100 ? -5.097 -26.732 4.348 1.00 98.00 100 ASP A N 1
ATOM 773 C CA . ASP A 1 100 ? -3.885 -27.175 5.028 1.00 98.00 100 ASP A CA 1
ATOM 774 C C . ASP A 1 100 ? -3.589 -26.244 6.217 1.00 98.00 100 ASP A C 1
ATOM 776 O O . ASP A 1 100 ? -3.374 -25.047 6.000 1.00 98.00 100 ASP A O 1
ATOM 780 N N . PRO A 1 101 ? -3.494 -26.760 7.457 1.00 98.00 101 PRO A N 1
ATOM 781 C CA . PRO A 1 101 ? -3.228 -25.941 8.643 1.00 98.00 101 PRO A CA 1
ATOM 782 C C . PRO A 1 101 ? -1.923 -25.138 8.589 1.00 98.00 101 PRO A C 1
ATOM 784 O O . PRO A 1 101 ? -1.763 -24.154 9.311 1.00 98.00 101 PRO A O 1
ATOM 787 N N . ARG A 1 102 ? -0.969 -25.532 7.734 1.00 97.94 102 ARG A N 1
ATOM 788 C CA . ARG A 1 102 ? 0.294 -24.806 7.525 1.00 97.94 102 ARG A CA 1
ATOM 789 C C . ARG A 1 102 ? 0.103 -23.474 6.800 1.00 97.94 102 ARG A C 1
ATOM 791 O O . ARG A 1 102 ? 1.009 -22.651 6.842 1.00 97.94 102 ARG A O 1
ATOM 798 N N . LEU A 1 103 ? -1.045 -23.256 6.157 1.00 98.12 103 LEU A N 1
ATOM 799 C CA . LEU A 1 103 ? -1.379 -22.014 5.452 1.00 98.12 103 LEU A CA 1
ATOM 800 C C . LEU A 1 103 ? -1.974 -20.939 6.376 1.00 98.12 103 LEU A C 1
ATOM 802 O O . LEU A 1 103 ? -2.431 -19.903 5.897 1.00 98.12 103 LEU A O 1
ATOM 806 N N . LYS A 1 104 ? -1.993 -21.172 7.695 1.00 98.38 104 LYS A N 1
ATOM 807 C CA . LYS A 1 104 ? -2.508 -20.213 8.676 1.00 98.38 104 LYS A CA 1
ATOM 808 C C . LYS A 1 104 ? -1.842 -18.843 8.494 1.00 98.38 104 LYS A C 1
ATOM 810 O O . LYS A 1 104 ? -0.619 -18.731 8.558 1.00 98.38 104 LYS A O 1
ATOM 815 N N . GLY A 1 105 ? -2.663 -17.816 8.299 1.00 96.50 105 GLY A N 1
ATOM 816 C CA . GLY A 1 105 ? -2.263 -16.423 8.127 1.00 96.50 105 GLY A CA 1
ATOM 817 C C . GLY A 1 105 ? -1.610 -16.086 6.784 1.00 96.50 105 GLY A C 1
ATOM 818 O O . GLY A 1 105 ? -1.098 -14.980 6.627 1.00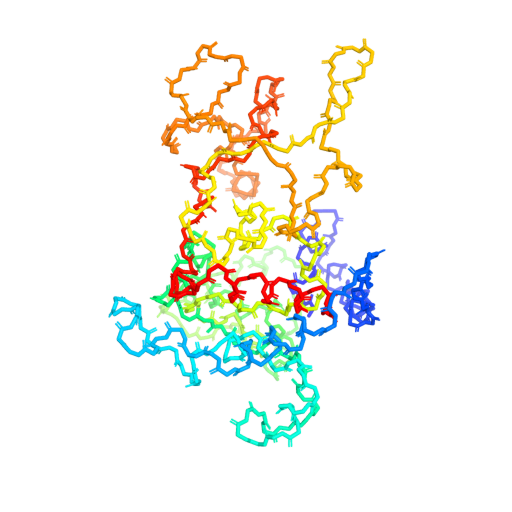 96.50 105 GLY A O 1
ATOM 819 N N . VAL A 1 106 ? -1.610 -17.008 5.815 1.00 97.69 106 VAL A N 1
ATOM 820 C CA . VAL A 1 106 ? -1.167 -16.710 4.449 1.00 97.69 106 VAL A CA 1
ATOM 821 C C . VAL A 1 106 ? -2.183 -15.787 3.776 1.00 97.69 106 VAL A C 1
ATOM 823 O O . VAL A 1 106 ? -3.350 -16.142 3.625 1.00 97.69 106 VAL A O 1
ATOM 826 N N . ALA A 1 107 ? -1.714 -14.631 3.309 1.00 94.69 107 ALA A N 1
ATOM 827 C CA . ALA A 1 107 ? -2.464 -13.750 2.421 1.00 94.69 107 ALA A CA 1
ATOM 828 C C . ALA A 1 107 ? -2.209 -14.152 0.963 1.00 94.69 107 ALA A C 1
ATOM 830 O O . ALA A 1 107 ? -1.146 -13.877 0.404 1.00 94.69 107 ALA A O 1
ATOM 831 N N . GLY A 1 108 ? -3.174 -14.850 0.365 1.00 92.81 108 GLY A N 1
ATOM 832 C CA . GLY A 1 108 ? -3.072 -15.383 -0.998 1.00 92.81 108 GLY A CA 1
ATOM 833 C C . GLY A 1 108 ? -4.084 -14.806 -1.986 1.00 92.81 108 GLY A C 1
ATOM 834 O O . GLY A 1 108 ? -4.135 -15.271 -3.122 1.00 92.81 108 GLY A O 1
ATOM 835 N N . VAL A 1 109 ? -4.898 -13.833 -1.569 1.00 97.44 109 VAL A N 1
ATOM 836 C CA . VAL A 1 109 ? -6.039 -13.341 -2.350 1.00 97.44 109 VAL A CA 1
ATOM 837 C C . VAL A 1 109 ? -5.758 -11.941 -2.882 1.00 97.44 109 VAL A C 1
ATOM 839 O O . VAL A 1 109 ? -5.445 -11.015 -2.132 1.00 97.44 109 VAL A O 1
ATOM 842 N N . ILE A 1 110 ? -5.893 -11.787 -4.198 1.00 97.75 110 ILE A N 1
ATOM 843 C CA . ILE A 1 110 ? -6.063 -10.486 -4.843 1.00 97.75 110 ILE A CA 1
ATOM 844 C C . ILE A 1 110 ? -7.565 -10.304 -5.021 1.00 97.75 110 ILE A C 1
ATOM 846 O O . ILE A 1 110 ? -8.186 -11.018 -5.805 1.00 97.75 110 ILE A O 1
ATOM 850 N N . THR A 1 111 ? -8.151 -9.381 -4.271 1.00 98.00 111 THR A N 1
ATOM 851 C CA . THR A 1 111 ? -9.573 -9.063 -4.357 1.00 98.00 111 THR A CA 1
ATOM 852 C C . THR A 1 111 ? -9.813 -8.231 -5.618 1.00 98.00 111 THR A C 1
ATOM 854 O O . THR A 1 111 ? -9.168 -7.184 -5.754 1.00 98.00 111 THR A O 1
ATOM 857 N N . PRO A 1 112 ? -10.696 -8.670 -6.537 1.00 98.12 112 PRO A N 1
ATOM 858 C CA . PRO A 1 112 ? -11.005 -7.946 -7.767 1.00 98.12 112 PRO A CA 1
ATOM 859 C C . PRO A 1 112 ? -11.396 -6.492 -7.516 1.00 98.12 112 PRO A C 1
ATOM 861 O O . PRO A 1 112 ? -12.038 -6.197 -6.503 1.00 98.12 112 PRO A O 1
ATOM 864 N N . ILE A 1 113 ? -11.012 -5.593 -8.427 1.00 97.69 113 ILE A N 1
ATOM 865 C CA . ILE A 1 113 ? -11.239 -4.148 -8.278 1.00 97.69 113 ILE A CA 1
ATOM 866 C C . ILE A 1 113 ? -12.726 -3.817 -8.120 1.00 97.69 113 ILE A C 1
ATOM 868 O O . ILE A 1 113 ? -13.060 -2.925 -7.358 1.00 97.69 113 ILE A O 1
ATOM 872 N N . GLU A 1 114 ? -13.613 -4.598 -8.732 1.00 97.50 114 GLU A N 1
ATOM 873 C CA . GLU A 1 114 ? -15.067 -4.443 -8.647 1.00 97.50 114 GLU A CA 1
ATOM 874 C C . GLU A 1 114 ? -15.643 -4.803 -7.267 1.00 97.50 114 GLU A C 1
ATOM 876 O O . GLU A 1 114 ? -16.784 -4.459 -6.979 1.00 97.50 114 GLU A O 1
ATOM 881 N N . ILE A 1 115 ? -14.879 -5.513 -6.427 1.00 98.12 115 ILE A N 1
ATOM 882 C CA . ILE A 1 115 ? -15.263 -5.880 -5.054 1.00 98.12 115 ILE A CA 1
ATOM 883 C C . ILE A 1 115 ? -14.572 -4.965 -4.045 1.00 98.12 115 ILE A C 1
ATOM 885 O O . ILE A 1 115 ? -15.212 -4.449 -3.131 1.00 98.12 115 ILE A O 1
ATOM 889 N N . ILE A 1 116 ? -13.249 -4.792 -4.169 1.00 98.31 116 ILE A N 1
ATOM 890 C CA . ILE A 1 116 ? -12.485 -3.980 -3.214 1.00 98.31 116 ILE A CA 1
ATOM 891 C C . ILE A 1 116 ? -12.721 -2.487 -3.424 1.00 98.31 116 ILE A C 1
ATOM 893 O O . ILE A 1 116 ? -12.686 -1.755 -2.446 1.00 98.31 116 ILE A O 1
ATOM 897 N N . ASP A 1 117 ? -12.919 -2.042 -4.664 1.00 98.00 117 ASP A N 1
ATOM 898 C CA . ASP A 1 117 ? -13.262 -0.674 -5.077 1.00 98.00 117 ASP A CA 1
ATOM 899 C C . ASP A 1 117 ? -12.495 0.447 -4.353 1.00 98.00 117 ASP A C 1
ATOM 901 O O . ASP A 1 117 ? -13.013 1.521 -4.090 1.00 98.00 117 ASP A O 1
ATOM 905 N N . THR A 1 118 ? -11.242 0.195 -3.960 1.00 98.44 118 THR A N 1
ATOM 906 C CA . THR A 1 118 ? -10.353 1.256 -3.453 1.00 98.44 118 THR A CA 1
ATOM 907 C C . THR A 1 118 ? -9.694 1.967 -4.629 1.00 98.44 118 THR A C 1
ATOM 909 O O . THR A 1 118 ? -9.635 1.401 -5.720 1.00 98.44 118 THR A O 1
ATOM 912 N N . ASP A 1 119 ? -9.147 3.167 -4.399 1.00 98.19 119 ASP A N 1
ATOM 913 C CA . ASP A 1 119 ? -8.608 4.046 -5.451 1.00 98.19 119 ASP A CA 1
ATOM 914 C C . ASP A 1 119 ? -7.882 3.282 -6.591 1.00 98.19 119 ASP A C 1
ATOM 916 O O . ASP A 1 119 ? -6.910 2.564 -6.335 1.00 98.19 119 ASP A O 1
ATOM 920 N N . PRO A 1 120 ? -8.321 3.397 -7.857 1.00 96.81 120 PRO A N 1
ATOM 921 C CA . PRO A 1 120 ? -7.827 2.549 -8.941 1.00 96.81 120 PRO A CA 1
ATOM 922 C C . PRO A 1 120 ? -6.503 3.026 -9.559 1.00 96.81 120 PRO A C 1
ATOM 924 O O . PRO A 1 120 ? -5.916 2.314 -10.378 1.00 96.81 120 PRO A O 1
ATOM 927 N N . ALA A 1 121 ? -5.970 4.195 -9.185 1.00 94.06 121 ALA A N 1
ATOM 928 C CA . ALA A 1 121 ? -4.798 4.764 -9.855 1.00 94.06 121 ALA A CA 1
ATOM 929 C C . ALA A 1 121 ? -3.566 3.843 -9.783 1.00 94.06 121 ALA A C 1
ATOM 931 O O . ALA A 1 121 ? -2.761 3.773 -10.718 1.00 94.06 121 ALA A O 1
ATOM 932 N N . ARG A 1 122 ? -3.402 3.104 -8.674 1.00 92.12 122 ARG A N 1
ATOM 933 C CA . ARG A 1 122 ? -2.305 2.138 -8.511 1.00 92.12 122 ARG A CA 1
ATOM 934 C C . ARG A 1 122 ? -2.531 0.865 -9.327 1.00 92.12 122 ARG A C 1
ATOM 936 O O . ARG A 1 122 ? -1.553 0.301 -9.834 1.00 92.12 122 ARG A O 1
ATOM 943 N N . PHE A 1 123 ? -3.768 0.405 -9.442 1.00 88.62 123 PHE A N 1
ATOM 944 C CA . PHE A 1 123 ? -4.166 -0.769 -10.215 1.00 88.62 123 PHE A CA 1
ATOM 945 C C . PHE A 1 123 ? -3.772 -0.624 -11.697 1.00 88.62 123 PHE A C 1
ATOM 947 O O . PHE A 1 123 ? -3.202 -1.546 -12.286 1.00 88.62 123 PHE A O 1
ATOM 954 N N . GLU A 1 124 ? -3.909 0.578 -12.261 1.00 90.62 124 GLU A N 1
ATOM 955 C CA . GLU A 1 124 ? -3.626 0.857 -13.677 1.00 90.62 124 GLU A CA 1
ATOM 956 C C . GLU A 1 124 ? -2.134 0.840 -14.071 1.00 90.62 124 GLU A C 1
ATOM 958 O O . GLU A 1 124 ? -1.800 0.847 -15.263 1.00 90.62 124 GLU A O 1
ATOM 963 N N . LEU A 1 125 ? -1.206 0.781 -13.104 1.00 91.12 125 LEU A N 1
ATOM 964 C CA . LEU A 1 125 ? 0.244 0.930 -13.325 1.00 91.12 125 LEU A CA 1
ATOM 965 C C . LEU A 1 125 ? 0.767 0.102 -14.516 1.00 91.12 125 LEU A C 1
ATOM 967 O O . LEU A 1 125 ? 1.500 0.619 -15.370 1.00 91.12 125 LEU A O 1
ATOM 971 N N . MET A 1 126 ? 0.369 -1.172 -14.574 1.00 93.06 126 MET A N 1
ATOM 972 C CA . MET A 1 126 ? 0.781 -2.160 -15.580 1.00 93.06 126 MET A CA 1
ATOM 973 C C . MET A 1 126 ? -0.416 -2.771 -16.324 1.00 93.06 126 MET A C 1
ATOM 975 O O . MET A 1 126 ? -0.313 -3.884 -16.837 1.00 93.06 126 MET A O 1
ATOM 979 N N . ALA A 1 127 ? -1.541 -2.049 -16.407 1.00 94.19 127 ALA A N 1
ATOM 980 C CA . ALA A 1 127 ? -2.717 -2.468 -17.179 1.00 94.19 127 ALA A CA 1
ATOM 981 C C . ALA A 1 127 ? -2.445 -2.509 -18.697 1.00 94.19 127 ALA A C 1
ATOM 983 O O . ALA A 1 127 ? -3.012 -3.325 -19.418 1.00 94.19 127 ALA A O 1
ATOM 984 N N . ASP A 1 128 ? -1.504 -1.697 -19.179 1.00 96.00 128 ASP A N 1
ATOM 985 C CA . ASP A 1 128 ? -1.023 -1.743 -20.560 1.00 96.00 128 ASP A CA 1
ATOM 986 C C . ASP A 1 128 ? -0.145 -2.984 -20.807 1.00 96.00 128 ASP A C 1
ATOM 988 O O . ASP A 1 128 ? 0.957 -3.109 -20.256 1.00 96.00 128 ASP A O 1
ATOM 992 N N . GLU A 1 129 ? -0.614 -3.880 -21.678 1.00 96.62 129 GLU A N 1
ATOM 993 C CA . GLU A 1 129 ? 0.073 -5.122 -22.040 1.00 96.62 129 GLU A CA 1
ATOM 994 C C . GLU A 1 129 ? 1.499 -4.882 -22.556 1.00 96.62 129 GLU A C 1
ATOM 996 O O . GLU A 1 129 ? 2.399 -5.670 -22.257 1.00 96.62 129 GLU A O 1
ATOM 1001 N N . ARG A 1 130 ? 1.755 -3.762 -23.247 1.00 97.69 130 ARG A N 1
ATOM 1002 C CA . ARG A 1 130 ? 3.093 -3.428 -23.765 1.00 97.69 130 ARG A CA 1
ATOM 1003 C C . ARG A 1 130 ? 4.114 -3.336 -22.637 1.00 97.69 130 ARG A C 1
ATOM 1005 O O . ARG A 1 130 ? 5.244 -3.805 -22.772 1.00 97.69 130 ARG A O 1
ATOM 1012 N N . LYS A 1 131 ? 3.715 -2.768 -21.492 1.00 96.81 131 LYS A N 1
ATOM 1013 C CA . LYS A 1 131 ? 4.580 -2.671 -20.309 1.00 96.81 131 LYS A CA 1
ATOM 1014 C C . LYS A 1 131 ? 4.860 -4.055 -19.722 1.00 96.81 131 LYS A C 1
ATOM 1016 O O . LYS A 1 131 ? 6.003 -4.341 -19.363 1.00 96.81 131 LYS A O 1
ATOM 1021 N N . ARG A 1 132 ? 3.842 -4.924 -19.660 1.00 97.75 132 ARG A N 1
ATOM 1022 C CA . ARG A 1 132 ? 3.984 -6.304 -19.165 1.00 97.75 132 ARG A CA 1
ATOM 1023 C C . ARG A 1 132 ? 4.871 -7.142 -20.082 1.00 97.75 132 ARG A C 1
ATOM 1025 O O . ARG A 1 132 ? 5.801 -7.768 -19.595 1.00 97.75 132 ARG A O 1
ATOM 1032 N N . ARG A 1 133 ? 4.693 -7.083 -21.404 1.00 98.12 133 ARG A N 1
ATOM 1033 C CA . ARG A 1 133 ? 5.572 -7.759 -22.381 1.00 98.12 133 ARG A CA 1
ATOM 1034 C C . ARG A 1 133 ? 7.025 -7.297 -22.277 1.00 98.12 133 ARG A C 1
ATOM 1036 O O . ARG A 1 133 ? 7.940 -8.132 -22.264 1.00 98.12 133 ARG A O 1
ATOM 1043 N N . ALA A 1 134 ? 7.238 -5.992 -22.093 1.00 97.88 134 ALA A N 1
ATOM 1044 C CA . ALA A 1 134 ? 8.569 -5.443 -21.876 1.00 97.88 134 ALA A CA 1
ATOM 1045 C C . ALA A 1 134 ? 9.216 -6.002 -20.595 1.00 97.88 134 ALA A C 1
ATOM 1047 O O . ALA A 1 134 ? 10.404 -6.335 -20.623 1.00 97.88 134 ALA A O 1
ATOM 1048 N N . TRP A 1 135 ? 8.452 -6.146 -19.502 1.00 97.81 135 TRP A N 1
ATOM 1049 C CA . TRP A 1 135 ? 8.897 -6.800 -18.264 1.00 97.81 135 TRP A CA 1
ATOM 1050 C C . TRP A 1 135 ? 9.180 -8.292 -18.479 1.00 97.81 135 TRP A C 1
ATOM 1052 O O . TRP A 1 135 ? 10.306 -8.731 -18.235 1.00 97.81 135 TRP A O 1
ATOM 1062 N N . ASN A 1 136 ? 8.195 -9.041 -18.986 1.00 97.94 136 ASN A N 1
ATOM 1063 C CA . ASN A 1 136 ? 8.190 -10.504 -19.111 1.00 97.94 136 ASN A CA 1
ATOM 1064 C C . ASN A 1 136 ? 9.335 -11.027 -19.986 1.00 97.94 136 ASN A C 1
ATOM 1066 O O . ASN A 1 136 ? 9.826 -12.129 -19.775 1.00 97.94 136 ASN A O 1
ATOM 1070 N N . THR A 1 137 ? 9.816 -10.222 -20.934 1.00 97.69 137 THR A N 1
ATOM 1071 C CA . THR A 1 137 ? 10.952 -10.567 -21.805 1.00 97.69 137 THR A CA 1
ATOM 1072 C C . THR A 1 137 ? 12.294 -10.008 -21.328 1.00 97.69 137 THR A C 1
ATOM 1074 O O . THR A 1 137 ? 13.230 -9.868 -22.123 1.00 97.69 137 THR A O 1
ATOM 1077 N N . SER A 1 138 ? 12.406 -9.589 -20.067 1.00 96.81 138 SER A N 1
ATOM 1078 C CA . SER A 1 138 ? 13.585 -8.890 -19.544 1.00 96.81 138 SER A CA 1
ATOM 1079 C C . SER A 1 138 ? 14.217 -9.585 -18.344 1.00 96.81 138 SER A C 1
ATOM 1081 O O . SER A 1 138 ? 13.658 -10.517 -17.767 1.00 96.81 138 SER A O 1
ATOM 1083 N N . PHE A 1 139 ? 15.366 -9.046 -17.922 1.00 96.81 139 PHE A N 1
ATOM 1084 C CA . PHE A 1 139 ? 15.983 -9.396 -16.649 1.00 96.81 139 PHE A CA 1
ATOM 1085 C C . PHE A 1 139 ? 14.957 -9.316 -15.509 1.00 96.81 139 PHE A C 1
ATOM 1087 O O . PHE A 1 139 ? 14.917 -10.195 -14.674 1.00 96.81 139 PHE A O 1
ATOM 1094 N N . LEU A 1 140 ? 14.041 -8.356 -15.463 1.00 96.56 140 LEU A N 1
ATOM 1095 C CA . LEU A 1 140 ? 13.106 -8.262 -14.331 1.00 96.56 140 LEU A CA 1
ATOM 1096 C C . LEU A 1 140 ? 12.205 -9.509 -14.172 1.00 96.56 140 LEU A C 1
ATOM 1098 O O . LEU A 1 140 ? 11.852 -9.874 -13.050 1.00 96.56 140 LEU A O 1
ATOM 1102 N N . ALA A 1 141 ? 11.950 -10.232 -15.264 1.00 97.94 141 ALA A N 1
ATOM 1103 C CA . ALA A 1 141 ? 11.181 -11.472 -15.271 1.00 97.94 141 ALA A CA 1
ATOM 1104 C C . ALA A 1 141 ? 12.008 -12.756 -15.087 1.00 97.94 141 ALA A C 1
ATOM 1106 O O . ALA A 1 141 ? 11.467 -13.845 -15.236 1.00 97.94 141 ALA A O 1
ATOM 1107 N N . TYR A 1 142 ? 13.302 -12.667 -14.760 1.00 97.94 142 TYR A N 1
ATOM 1108 C CA . TYR A 1 142 ? 14.199 -13.835 -14.705 1.00 97.94 142 TYR A CA 1
ATOM 1109 C C . TYR A 1 142 ? 14.344 -14.554 -16.058 1.00 97.94 142 TYR A C 1
ATOM 1111 O O . TYR A 1 142 ? 14.476 -15.774 -16.129 1.00 97.94 142 TYR A O 1
ATOM 1119 N N . ASN A 1 143 ? 14.342 -13.806 -17.167 1.00 97.62 143 ASN A N 1
ATOM 1120 C CA . ASN A 1 143 ? 14.450 -14.398 -18.504 1.00 97.62 143 ASN A CA 1
ATOM 1121 C C . ASN A 1 143 ? 15.802 -15.070 -18.810 1.00 97.62 143 ASN A C 1
ATOM 1123 O O . ASN A 1 143 ? 15.917 -15.813 -19.779 1.00 97.62 143 ASN A O 1
ATOM 1127 N N . ASP A 1 144 ? 16.814 -14.840 -17.981 1.00 96.94 144 ASP A N 1
ATOM 1128 C CA . ASP A 1 144 ? 18.089 -15.557 -17.954 1.00 96.94 144 ASP A CA 1
ATOM 1129 C C . ASP A 1 144 ? 17.967 -17.009 -17.482 1.00 96.94 144 ASP A C 1
ATOM 1131 O O . ASP A 1 144 ? 18.894 -17.785 -17.692 1.00 96.94 144 ASP A O 1
ATOM 1135 N N . MET A 1 145 ? 16.821 -17.402 -16.916 1.00 96.81 145 MET A N 1
ATOM 1136 C CA . MET A 1 145 ? 16.483 -18.806 -16.661 1.00 96.81 145 MET A CA 1
ATOM 1137 C C . MET A 1 145 ? 15.957 -19.534 -17.907 1.00 96.81 145 MET A C 1
ATOM 1139 O O . MET A 1 145 ? 15.783 -20.751 -17.876 1.00 96.81 145 MET A O 1
ATOM 1143 N N . SER A 1 146 ? 15.679 -18.816 -19.000 1.00 97.69 146 SER A N 1
ATOM 1144 C CA . SER A 1 146 ? 15.248 -19.439 -20.249 1.00 97.69 146 SER A CA 1
ATOM 1145 C C . SER A 1 146 ? 16.392 -20.239 -20.888 1.00 97.69 146 SER A C 1
ATOM 1147 O O . SER A 1 146 ? 17.514 -19.729 -20.960 1.00 97.69 146 SER A O 1
ATOM 1149 N N . PRO A 1 147 ? 16.130 -21.446 -21.431 1.00 96.38 147 PRO A N 1
ATOM 1150 C CA . PRO A 1 147 ? 17.141 -22.212 -22.164 1.00 96.38 147 PRO A CA 1
ATOM 1151 C C . PRO A 1 147 ? 17.645 -21.486 -23.421 1.00 96.38 147 PRO A C 1
ATOM 1153 O O . PRO A 1 147 ? 18.768 -21.729 -23.856 1.00 96.38 147 PRO A O 1
ATOM 1156 N N . ASP A 1 148 ? 16.845 -20.566 -23.968 1.00 95.81 148 ASP A N 1
ATOM 1157 C CA . ASP A 1 148 ? 17.165 -19.792 -25.169 1.00 95.81 148 ASP A CA 1
ATOM 1158 C C . ASP A 1 148 ? 17.827 -18.440 -24.847 1.00 95.81 148 ASP A C 1
ATOM 1160 O O . ASP A 1 148 ? 17.969 -17.581 -25.723 1.00 95.81 148 ASP A O 1
ATOM 1164 N N . HIS A 1 149 ? 18.212 -18.193 -23.588 1.00 97.12 149 HIS A N 1
ATOM 1165 C CA . HIS A 1 149 ? 18.801 -16.915 -23.207 1.00 97.12 149 HIS A CA 1
ATOM 1166 C C . HIS A 1 149 ? 20.190 -16.721 -23.847 1.00 97.12 149 HIS A C 1
ATOM 1168 O O . HIS A 1 149 ? 21.122 -17.469 -23.552 1.00 97.12 149 HIS A O 1
ATOM 1174 N N . PRO A 1 150 ? 20.393 -15.674 -24.670 1.00 94.06 150 PRO A N 1
ATOM 1175 C CA . PRO A 1 150 ? 21.619 -15.500 -25.457 1.00 94.06 150 PRO A CA 1
ATOM 1176 C C . PRO A 1 150 ? 22.810 -14.950 -24.649 1.00 94.06 150 PRO A C 1
ATOM 1178 O O . PRO A 1 150 ? 23.839 -14.597 -25.222 1.00 94.06 150 PRO A O 1
ATOM 1181 N N . GLY A 1 151 ? 22.668 -14.826 -23.328 1.00 95.44 151 GLY A N 1
ATOM 1182 C CA . GLY A 1 151 ? 23.602 -14.110 -22.461 1.00 95.44 151 GLY A CA 1
ATOM 1183 C C . GLY A 1 151 ? 23.290 -12.613 -22.347 1.00 95.44 151 GLY A C 1
ATOM 1184 O O . GLY A 1 151 ? 22.352 -12.088 -22.952 1.00 95.44 151 GLY A O 1
ATOM 1185 N N . PHE A 1 152 ? 24.060 -11.920 -21.507 1.00 96.56 152 PHE A N 1
ATOM 1186 C CA . PHE A 1 152 ? 23.905 -10.482 -21.281 1.00 96.56 152 PHE A CA 1
ATOM 1187 C C . PHE A 1 152 ? 24.751 -9.665 -22.262 1.00 96.56 152 PHE A C 1
ATOM 1189 O O . PHE A 1 152 ? 25.885 -10.025 -22.568 1.00 96.56 152 PHE A O 1
ATOM 1196 N N . PHE A 1 153 ? 24.202 -8.534 -22.710 1.00 94.56 153 PHE A N 1
ATOM 1197 C CA . PHE A 1 153 ? 24.874 -7.581 -23.592 1.00 94.56 153 PHE A CA 1
ATOM 1198 C C . PHE A 1 153 ? 24.995 -6.237 -22.874 1.00 94.56 153 PHE A C 1
ATOM 1200 O O . PHE A 1 153 ? 23.974 -5.631 -22.543 1.00 94.56 153 PHE A O 1
ATOM 1207 N N . ASP A 1 154 ? 26.227 -5.779 -22.654 1.00 95.75 154 ASP A N 1
ATOM 1208 C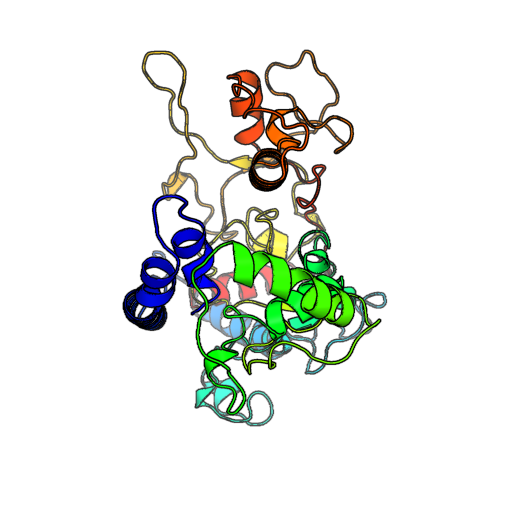 CA . ASP A 1 154 ? 26.539 -4.603 -21.830 1.00 95.75 154 ASP A CA 1
ATOM 1209 C C . ASP A 1 154 ? 27.180 -3.468 -22.646 1.00 95.75 154 ASP A C 1
ATOM 1211 O O . ASP A 1 154 ? 28.067 -2.760 -22.172 1.00 95.75 154 ASP A O 1
ATOM 1215 N N . ASP A 1 155 ? 26.725 -3.285 -23.886 1.00 95.19 155 ASP A N 1
ATOM 1216 C CA . ASP A 1 155 ? 27.155 -2.194 -24.756 1.00 95.19 155 ASP A CA 1
ATOM 1217 C C . ASP A 1 155 ? 25.951 -1.417 -25.337 1.00 95.19 155 ASP A C 1
ATOM 1219 O O . ASP A 1 155 ? 24.866 -1.976 -25.549 1.00 95.19 155 ASP A O 1
ATOM 1223 N N . PRO A 1 156 ? 26.108 -0.106 -25.589 1.00 91.88 156 PRO A N 1
ATOM 1224 C CA . PRO A 1 156 ? 25.006 0.743 -26.031 1.00 91.88 156 PRO A CA 1
ATOM 1225 C C . PRO A 1 156 ? 24.524 0.440 -27.458 1.00 91.88 156 PRO A C 1
ATOM 1227 O O . PRO A 1 156 ? 23.348 0.659 -27.747 1.00 91.88 156 PRO A O 1
ATOM 1230 N N . ILE A 1 157 ? 25.385 -0.074 -28.343 1.00 95.56 157 ILE A N 1
ATOM 1231 C CA . ILE A 1 157 ? 25.039 -0.331 -29.750 1.00 95.56 157 ILE A CA 1
ATOM 1232 C C . ILE A 1 157 ? 24.129 -1.555 -29.838 1.00 95.56 157 ILE A C 1
ATOM 1234 O O . ILE A 1 157 ? 23.040 -1.477 -30.408 1.00 95.56 157 ILE A O 1
ATOM 1238 N N . THR A 1 158 ? 24.522 -2.666 -29.215 1.00 95.31 158 THR A N 1
ATOM 1239 C CA . THR A 1 158 ? 23.698 -3.875 -29.145 1.00 95.31 158 THR A CA 1
ATOM 1240 C C . THR A 1 158 ? 22.396 -3.598 -28.404 1.00 95.31 158 THR A C 1
ATOM 1242 O O . THR A 1 158 ? 21.336 -4.049 -28.837 1.00 95.31 158 THR A O 1
ATOM 1245 N N . SER A 1 159 ? 22.440 -2.810 -27.323 1.00 93.94 159 SER A N 1
ATOM 1246 C CA . SER A 1 159 ? 21.229 -2.370 -26.623 1.00 93.94 159 SER A CA 1
ATOM 1247 C C . SER A 1 159 ? 20.264 -1.647 -27.570 1.00 93.94 159 SER A C 1
ATOM 1249 O O . SER A 1 159 ? 19.099 -2.036 -27.654 1.00 93.94 159 SER A O 1
ATOM 1251 N N . ALA A 1 160 ? 20.746 -0.672 -28.351 1.00 94.94 160 ALA A N 1
ATOM 1252 C CA . ALA A 1 160 ? 19.931 0.058 -29.323 1.00 94.94 160 ALA A CA 1
ATOM 1253 C C . ALA A 1 160 ? 19.351 -0.854 -30.418 1.00 94.94 160 ALA A C 1
ATOM 1255 O O . ALA A 1 160 ? 18.153 -0.791 -30.691 1.00 94.94 160 ALA A O 1
ATOM 1256 N N . LEU A 1 161 ? 20.158 -1.754 -30.991 1.00 96.50 161 LEU A N 1
ATOM 1257 C CA . LEU A 1 161 ? 19.701 -2.710 -32.009 1.00 96.50 161 LEU A CA 1
ATOM 1258 C C . LEU A 1 161 ? 18.604 -3.641 -31.479 1.00 96.50 161 LEU A C 1
ATOM 1260 O O . LEU A 1 161 ? 17.629 -3.914 -32.176 1.00 96.50 161 LEU A O 1
ATOM 1264 N N . ARG A 1 162 ? 18.724 -4.095 -30.226 1.00 96.69 162 ARG A N 1
ATOM 1265 C CA . ARG A 1 162 ? 17.736 -4.977 -29.589 1.00 96.69 162 ARG A CA 1
ATOM 1266 C C . ARG A 1 162 ? 16.420 -4.269 -29.258 1.00 96.69 162 ARG A C 1
ATOM 1268 O O . ARG A 1 162 ? 15.413 -4.956 -29.117 1.00 96.69 162 ARG A O 1
ATOM 1275 N N . ARG A 1 163 ? 16.380 -2.933 -29.139 1.00 96.00 163 ARG A N 1
ATOM 1276 C CA . ARG A 1 163 ? 15.135 -2.196 -28.833 1.00 96.00 163 ARG A CA 1
ATOM 1277 C C . ARG A 1 163 ? 14.071 -2.359 -29.917 1.00 96.00 163 ARG A C 1
ATOM 1279 O O . ARG A 1 163 ? 12.903 -2.463 -29.569 1.00 96.00 163 ARG A O 1
ATOM 1286 N N . VAL A 1 164 ? 14.458 -2.417 -31.192 1.00 96.81 164 VAL A N 1
ATOM 1287 C CA . VAL A 1 164 ? 13.520 -2.477 -32.329 1.00 96.81 164 VAL A CA 1
ATOM 1288 C C . VAL A 1 164 ? 12.684 -3.766 -32.340 1.00 96.81 164 VAL A C 1
ATOM 1290 O O . VAL A 1 164 ? 11.460 -3.667 -32.255 1.00 96.81 164 VAL A O 1
ATOM 1293 N N . PRO A 1 165 ? 13.278 -4.975 -32.388 1.00 97.50 165 PRO A N 1
ATOM 1294 C CA . PRO A 1 165 ? 12.490 -6.206 -32.395 1.00 97.50 165 PRO A CA 1
ATOM 1295 C C . PRO A 1 165 ? 11.788 -6.467 -31.054 1.00 97.50 165 PRO A C 1
ATOM 1297 O O . PRO A 1 165 ? 10.724 -7.078 -31.041 1.00 97.50 165 PRO A O 1
ATOM 1300 N N . ARG A 1 166 ? 12.327 -5.964 -29.930 1.00 97.56 166 ARG A N 1
ATOM 1301 C CA . ARG A 1 166 ? 11.615 -5.981 -28.642 1.00 97.56 166 ARG A CA 1
ATOM 1302 C C . ARG A 1 166 ? 10.346 -5.138 -28.686 1.00 97.56 166 ARG A C 1
ATOM 1304 O O . ARG A 1 166 ? 9.294 -5.647 -28.343 1.00 97.56 166 ARG A O 1
ATOM 1311 N N . ALA A 1 167 ? 10.426 -3.899 -29.168 1.00 97.38 167 ALA A N 1
ATOM 1312 C CA . ALA A 1 167 ? 9.261 -3.027 -29.277 1.00 97.38 167 ALA A CA 1
ATOM 1313 C C . ALA A 1 167 ? 8.199 -3.593 -30.233 1.00 97.38 167 ALA A C 1
ATOM 1315 O O . ALA A 1 167 ? 7.013 -3.485 -29.948 1.00 97.38 167 ALA A O 1
ATOM 1316 N N . ALA A 1 168 ? 8.608 -4.240 -31.333 1.00 97.62 168 ALA A N 1
ATOM 1317 C CA . ALA A 1 168 ? 7.673 -4.935 -32.221 1.00 97.62 168 ALA A CA 1
ATOM 1318 C C . ALA A 1 168 ? 6.905 -6.046 -31.481 1.00 97.62 168 ALA A C 1
ATOM 1320 O O . ALA A 1 168 ? 5.688 -6.138 -31.613 1.00 97.62 168 ALA A O 1
ATOM 1321 N N . TYR A 1 169 ? 7.589 -6.847 -30.656 1.00 97.81 169 TYR A N 1
ATOM 1322 C CA . TYR A 1 169 ? 6.928 -7.828 -29.791 1.00 97.81 169 TYR A CA 1
ATOM 1323 C C . TYR A 1 169 ? 6.022 -7.171 -28.742 1.00 97.81 169 TYR A C 1
ATOM 1325 O O . TYR A 1 169 ? 4.871 -7.582 -28.580 1.00 97.81 169 TYR A O 1
ATOM 1333 N N . ASP A 1 170 ? 6.525 -6.144 -28.052 1.00 97.38 170 ASP A N 1
ATOM 1334 C CA . ASP A 1 170 ? 5.804 -5.444 -26.989 1.00 97.38 170 ASP A CA 1
ATOM 1335 C C . ASP A 1 170 ? 4.496 -4.833 -27.525 1.00 97.38 170 ASP A C 1
ATOM 1337 O O . ASP A 1 170 ? 3.479 -4.903 -26.848 1.00 97.38 170 ASP A O 1
ATOM 1341 N N . ASN A 1 171 ? 4.488 -4.324 -28.764 1.00 97.00 171 ASN A N 1
ATOM 1342 C CA . ASN A 1 171 ? 3.300 -3.783 -29.441 1.00 97.00 171 ASN A CA 1
ATOM 1343 C C . ASN A 1 171 ? 2.355 -4.846 -30.033 1.00 97.00 171 ASN A C 1
ATOM 1345 O O . ASN A 1 171 ? 1.268 -4.499 -30.481 1.00 97.00 171 ASN A O 1
ATOM 1349 N N . GLY A 1 172 ? 2.750 -6.122 -30.064 1.00 95.81 172 GLY A N 1
ATOM 1350 C CA . GLY A 1 172 ? 1.973 -7.183 -30.718 1.00 95.81 172 GLY A CA 1
ATOM 1351 C C . GLY A 1 172 ? 2.140 -7.285 -32.233 1.00 95.81 172 GLY A C 1
ATOM 1352 O O . GLY A 1 172 ? 1.476 -8.107 -32.856 1.00 95.81 172 GLY A O 1
ATOM 1353 N N . ASP A 1 173 ? 3.074 -6.531 -32.808 1.00 96.38 173 ASP A N 1
ATOM 1354 C CA . ASP A 1 173 ? 3.350 -6.492 -34.248 1.00 96.38 173 ASP A CA 1
ATOM 1355 C C . ASP A 1 173 ? 4.444 -7.484 -34.686 1.00 96.38 173 ASP A C 1
ATOM 1357 O O . ASP A 1 173 ? 4.721 -7.638 -35.878 1.00 96.38 173 ASP A O 1
ATOM 1361 N N . GLY A 1 174 ? 5.119 -8.133 -33.734 1.00 94.75 174 GLY A N 1
ATOM 1362 C CA . GLY A 1 174 ? 6.283 -8.976 -33.991 1.00 94.75 174 GLY A CA 1
ATOM 1363 C C . GLY A 1 174 ? 6.346 -10.236 -33.126 1.00 94.75 174 GLY A C 1
ATOM 1364 O O . GLY A 1 174 ? 5.663 -10.338 -32.104 1.00 94.75 174 GLY A O 1
ATOM 1365 N N . PRO A 1 175 ? 7.177 -11.216 -33.523 1.00 96.94 175 PRO A N 1
ATOM 1366 C CA . PRO A 1 175 ? 7.385 -12.430 -32.745 1.00 96.94 175 PRO A CA 1
ATOM 1367 C C . PRO A 1 175 ? 8.171 -12.137 -31.463 1.00 96.94 175 PRO A C 1
ATOM 1369 O O . PRO A 1 175 ? 8.876 -11.131 -31.372 1.00 96.94 175 PRO A O 1
ATOM 1372 N N . VAL A 1 176 ? 8.115 -13.062 -30.501 1.00 96.56 176 VAL A N 1
ATOM 1373 C CA . VAL A 1 176 ? 8.989 -13.041 -29.317 1.00 96.56 176 VAL A CA 1
ATOM 1374 C C . VAL A 1 176 ? 10.446 -12.941 -29.776 1.00 96.56 176 VAL A C 1
ATOM 1376 O O . VAL A 1 176 ? 10.929 -13.794 -30.518 1.00 96.56 176 VAL A O 1
ATOM 1379 N N . PHE A 1 177 ? 11.143 -11.888 -29.344 1.00 97.12 177 PHE A N 1
ATOM 1380 C CA . PHE A 1 177 ? 12.550 -11.667 -29.691 1.00 97.12 177 PHE A CA 1
ATOM 1381 C C . PHE A 1 177 ? 13.504 -12.009 -28.544 1.00 97.12 177 PHE A C 1
ATOM 1383 O O . PHE A 1 177 ? 14.489 -12.713 -28.733 1.00 97.12 177 PHE A O 1
ATOM 1390 N N . SER A 1 178 ? 13.250 -11.469 -27.350 1.00 97.69 178 SER A N 1
ATOM 1391 C CA . SER A 1 178 ? 13.950 -11.889 -26.132 1.00 97.69 178 SER A CA 1
ATOM 1392 C C . SER A 1 178 ? 13.092 -12.935 -25.431 1.00 97.69 178 SER A C 1
ATOM 1394 O O . SER A 1 178 ? 11.876 -12.745 -25.399 1.00 97.69 178 SER A O 1
ATOM 1396 N N . PRO A 1 179 ? 13.684 -14.008 -24.883 1.00 97.75 179 PRO A N 1
ATOM 1397 C CA . PRO A 1 179 ? 12.900 -15.057 -24.254 1.00 97.75 179 PRO A CA 1
ATOM 1398 C C . PRO A 1 179 ? 12.100 -14.511 -23.072 1.00 97.75 179 PRO A C 1
ATOM 1400 O O . PRO A 1 179 ? 12.508 -13.530 -22.437 1.00 97.75 179 PRO A O 1
ATOM 1403 N N . LEU A 1 180 ? 10.972 -15.163 -22.800 1.00 97.88 180 LEU A N 1
ATOM 1404 C CA . LEU A 1 180 ? 10.159 -14.920 -21.615 1.00 97.88 180 LEU A CA 1
ATOM 1405 C C . LEU A 1 180 ? 10.849 -15.502 -20.380 1.00 97.88 180 LEU A C 1
ATOM 1407 O O . LEU A 1 180 ? 11.547 -16.516 -20.462 1.00 97.88 180 LEU A O 1
ATOM 1411 N N . GLY A 1 181 ? 10.662 -14.842 -19.245 1.00 97.81 181 GLY A N 1
ATOM 1412 C CA . GLY A 1 181 ? 11.076 -15.340 -17.943 1.00 97.81 181 GLY A CA 1
ATOM 1413 C C . GLY A 1 181 ? 9.882 -15.759 -17.080 1.00 97.81 181 GLY A C 1
ATOM 1414 O O . GLY A 1 181 ? 8.769 -15.302 -17.327 1.00 97.81 181 GLY A O 1
ATOM 1415 N N . PRO A 1 182 ? 10.101 -16.619 -16.072 1.00 97.44 182 PRO A N 1
ATOM 1416 C CA . PRO A 1 182 ? 9.027 -17.181 -15.253 1.00 97.44 182 PRO A CA 1
ATOM 1417 C C . PRO A 1 182 ? 8.408 -16.187 -14.255 1.00 97.44 182 PRO A C 1
ATOM 1419 O O . PRO A 1 182 ? 7.331 -16.447 -13.732 1.00 97.44 182 PRO A O 1
ATOM 1422 N N . ASN A 1 183 ? 9.071 -15.064 -13.957 1.00 97.50 183 ASN A N 1
ATOM 1423 C CA . ASN A 1 183 ? 8.574 -14.045 -13.025 1.00 97.50 183 ASN A CA 1
ATOM 1424 C C . ASN A 1 183 ? 7.749 -12.989 -13.773 1.00 97.50 183 ASN A C 1
ATOM 1426 O O . ASN A 1 183 ? 8.169 -11.837 -13.944 1.00 97.50 183 ASN A O 1
ATOM 1430 N N . GLU A 1 184 ? 6.604 -13.415 -14.287 1.00 96.81 184 GLU A N 1
ATOM 1431 C CA . GLU A 1 184 ? 5.727 -12.567 -15.082 1.00 96.81 184 GLU A CA 1
ATOM 1432 C C . GLU A 1 184 ? 5.083 -11.464 -14.240 1.00 96.81 184 GLU A C 1
ATOM 1434 O O . GLU A 1 184 ? 4.676 -11.669 -13.095 1.00 96.81 184 GLU A O 1
ATOM 1439 N N . TRP A 1 185 ? 4.945 -10.280 -14.833 1.00 96.88 185 TRP A N 1
ATOM 1440 C CA . TRP A 1 185 ? 4.026 -9.286 -14.305 1.00 96.88 185 TRP A CA 1
ATOM 1441 C C . TRP A 1 185 ? 2.621 -9.652 -14.783 1.00 96.88 185 TRP A C 1
ATOM 1443 O O . TRP A 1 185 ? 2.310 -9.487 -15.964 1.00 96.88 185 TRP A O 1
ATOM 1453 N N . ILE A 1 186 ? 1.786 -10.156 -13.874 1.00 95.50 186 ILE A N 1
ATOM 1454 C CA . ILE A 1 186 ? 0.411 -10.570 -14.177 1.00 95.50 186 ILE A CA 1
ATOM 1455 C C . ILE A 1 186 ? -0.458 -9.391 -14.629 1.00 95.50 186 ILE A C 1
ATOM 1457 O O . ILE A 1 186 ? -0.231 -8.243 -14.246 1.00 95.50 186 ILE A O 1
ATOM 1461 N N . GLU A 1 187 ? -1.477 -9.663 -15.440 1.00 96.75 187 GLU A N 1
ATOM 1462 C CA . GLU A 1 187 ? -2.502 -8.659 -15.721 1.00 96.75 187 GLU A CA 1
ATOM 1463 C C . GLU A 1 187 ? -3.187 -8.251 -14.408 1.00 96.75 187 GLU A C 1
ATOM 1465 O O . GLU A 1 187 ? -3.670 -9.125 -13.685 1.00 96.75 187 GLU A O 1
ATOM 1470 N N . PRO A 1 188 ? -3.164 -6.957 -14.036 1.00 96.25 188 PRO A N 1
ATOM 1471 C CA . PRO A 1 188 ? -3.779 -6.531 -12.792 1.00 96.25 188 PRO A CA 1
ATOM 1472 C C . PRO A 1 188 ? -5.294 -6.720 -12.892 1.00 96.25 188 PRO A C 1
ATOM 1474 O O . PRO A 1 188 ? -5.905 -6.289 -13.866 1.00 96.25 188 PRO A O 1
ATOM 1477 N N . PHE A 1 189 ? -5.894 -7.319 -11.863 1.00 96.69 189 PHE A N 1
ATOM 1478 C CA . PHE A 1 189 ? -7.355 -7.439 -11.729 1.00 96.69 189 PHE A CA 1
ATOM 1479 C C . PHE A 1 189 ? -7.889 -6.901 -10.389 1.00 96.69 189 PHE A C 1
ATOM 1481 O O . PHE A 1 189 ? -9.094 -6.837 -10.198 1.00 96.69 189 PHE A O 1
ATOM 1488 N N . GLY A 1 190 ? -7.016 -6.468 -9.472 1.00 97.06 190 GLY A N 1
ATOM 1489 C CA . GLY A 1 190 ? -7.431 -5.921 -8.183 1.00 97.06 190 GLY A CA 1
ATOM 1490 C C . GLY A 1 190 ? -6.271 -5.670 -7.224 1.00 97.06 190 GLY A C 1
ATOM 1491 O O . GLY A 1 190 ? -5.129 -5.476 -7.656 1.00 97.06 190 GLY A O 1
ATOM 1492 N N . TYR A 1 191 ? -6.560 -5.697 -5.922 1.00 98.12 191 TYR A N 1
ATOM 1493 C CA . TYR A 1 191 ? -5.581 -5.466 -4.858 1.00 98.12 191 TYR A CA 1
ATOM 1494 C C . TYR A 1 191 ? -5.448 -6.668 -3.932 1.00 98.12 191 TYR A C 1
ATOM 1496 O O . TYR A 1 191 ? -6.429 -7.307 -3.572 1.00 98.12 191 TYR A O 1
ATOM 1504 N N . MET A 1 192 ? -4.214 -6.965 -3.525 1.00 96.69 192 MET A N 1
ATOM 1505 C CA . MET A 1 192 ? -3.952 -7.982 -2.510 1.00 96.69 192 MET A CA 1
ATOM 1506 C C . MET A 1 192 ? -4.591 -7.566 -1.185 1.00 96.69 192 MET A C 1
ATOM 1508 O O . MET A 1 192 ? -4.307 -6.470 -0.702 1.00 96.69 192 MET A O 1
ATOM 1512 N N . ALA A 1 193 ? -5.396 -8.447 -0.592 1.00 97.69 193 ALA A N 1
ATOM 1513 C CA . ALA A 1 193 ? -5.811 -8.329 0.800 1.00 97.69 193 ALA A CA 1
ATOM 1514 C C . ALA A 1 193 ? -4.599 -8.690 1.683 1.00 97.69 193 ALA A C 1
ATOM 1516 O O . ALA A 1 193 ? -4.193 -9.852 1.691 1.00 97.69 193 ALA A O 1
ATOM 1517 N N . PRO A 1 194 ? -3.942 -7.724 2.357 1.00 96.94 194 PRO A N 1
ATOM 1518 C CA . PRO A 1 194 ? -2.683 -7.989 3.047 1.00 96.94 194 PRO A CA 1
ATOM 1519 C C . PRO A 1 194 ? -2.890 -8.832 4.316 1.00 96.94 194 PRO A C 1
ATOM 1521 O O . PRO A 1 194 ? -3.999 -8.852 4.864 1.00 96.94 194 PRO A O 1
ATOM 1524 N N . PRO A 1 195 ? -1.819 -9.467 4.835 1.00 97.06 195 PRO A N 1
ATOM 1525 C CA . PRO A 1 195 ? -1.839 -10.052 6.168 1.00 97.06 195 PRO A CA 1
ATOM 1526 C C . PRO A 1 195 ? -2.199 -9.000 7.222 1.00 97.06 195 PRO A C 1
ATOM 1528 O O . PRO A 1 195 ? -1.753 -7.854 7.138 1.00 97.06 195 PRO A O 1
ATOM 1531 N N . LEU A 1 196 ? -2.960 -9.407 8.235 1.00 98.38 196 LEU A N 1
ATOM 1532 C CA . LEU A 1 196 ? -3.382 -8.554 9.345 1.00 98.38 196 LEU A CA 1
ATOM 1533 C C . LEU A 1 196 ? -2.535 -8.747 10.610 1.00 98.38 196 LEU A C 1
ATOM 1535 O O . LEU A 1 196 ? -2.738 -8.032 11.587 1.00 98.38 196 LEU A O 1
ATOM 1539 N N . TYR A 1 197 ? -1.547 -9.650 10.586 1.00 98.38 197 TYR A N 1
ATOM 1540 C CA . TYR A 1 197 ? -0.542 -9.726 11.647 1.00 98.38 197 TYR A CA 1
ATOM 1541 C C . TYR A 1 197 ? 0.178 -8.378 11.799 1.00 98.38 197 TYR A C 1
ATOM 1543 O O . TYR A 1 197 ? 0.778 -7.874 10.846 1.00 98.38 197 TYR A O 1
ATOM 1551 N N . GLY A 1 198 ? 0.119 -7.784 12.992 1.00 97.69 198 GLY A N 1
ATOM 1552 C CA . GLY A 1 198 ? 0.663 -6.456 13.270 1.00 97.69 198 GLY A CA 1
ATOM 1553 C C . GLY A 1 198 ? -0.129 -5.279 12.698 1.00 97.69 198 GLY A C 1
ATOM 1554 O O . GLY A 1 198 ? 0.346 -4.142 12.787 1.00 97.69 198 GLY A O 1
ATOM 1555 N N . ALA A 1 199 ? -1.321 -5.503 12.128 1.00 97.56 199 ALA A N 1
ATOM 1556 C CA . ALA A 1 199 ? -2.158 -4.422 11.601 1.00 97.56 199 ALA A CA 1
ATOM 1557 C C . ALA A 1 199 ? -2.556 -3.405 12.682 1.00 97.56 199 ALA A C 1
ATOM 1559 O O . ALA A 1 199 ? -2.764 -2.230 12.385 1.00 97.56 199 ALA A O 1
ATOM 1560 N N . TRP A 1 200 ? -2.557 -3.813 13.956 1.00 98.06 200 TRP A N 1
ATOM 1561 C CA . TRP A 1 200 ? -2.776 -2.911 15.087 1.00 98.06 200 TRP A CA 1
ATOM 1562 C C . TRP A 1 200 ? -1.815 -1.713 15.114 1.00 98.06 200 TRP A C 1
ATOM 1564 O O . TRP A 1 200 ? -2.138 -0.726 15.761 1.00 98.06 200 TRP A O 1
ATOM 1574 N N . GLY A 1 201 ? -0.637 -1.802 14.479 1.00 96.25 201 GLY A N 1
ATOM 1575 C CA . GLY A 1 201 ? 0.431 -0.800 14.556 1.00 96.25 201 GLY A CA 1
ATOM 1576 C C . GLY A 1 201 ? 0.857 -0.191 13.217 1.00 96.25 201 GLY A C 1
ATOM 1577 O O . GLY A 1 201 ? 1.835 0.556 13.191 1.00 96.25 201 GLY A O 1
ATOM 1578 N N . ASN A 1 202 ? 0.172 -0.492 12.106 1.00 95.50 202 ASN A N 1
ATOM 1579 C CA . ASN A 1 202 ? 0.615 -0.116 10.752 1.00 95.50 202 ASN A CA 1
ATOM 1580 C C . ASN A 1 202 ? -0.228 0.980 10.069 1.00 95.50 202 ASN A C 1
ATOM 1582 O O . ASN A 1 202 ? -0.049 1.224 8.878 1.00 95.50 202 ASN A O 1
ATOM 1586 N N . ALA A 1 203 ? -1.094 1.671 10.817 1.00 97.88 203 ALA A N 1
ATOM 1587 C CA . ALA A 1 203 ? -1.869 2.802 10.313 1.00 97.88 203 ALA A CA 1
ATOM 1588 C C . ALA A 1 203 ? -0.984 3.880 9.639 1.00 97.88 203 ALA A C 1
ATOM 1590 O O . ALA A 1 203 ? 0.137 4.146 10.100 1.00 97.88 203 ALA A O 1
ATOM 1591 N N . PRO A 1 204 ? -1.487 4.625 8.638 1.00 98.56 204 PRO A N 1
ATOM 1592 C CA . PRO A 1 204 ? -2.829 4.538 8.056 1.00 98.56 204 PRO A CA 1
ATOM 1593 C C . PRO A 1 204 ? -3.011 3.338 7.110 1.00 98.56 204 PRO A C 1
ATOM 1595 O O . PRO A 1 204 ? -2.043 2.723 6.675 1.00 98.56 204 PRO A O 1
ATOM 1598 N N . PHE A 1 205 ? -4.265 3.036 6.784 1.00 98.69 205 PHE A N 1
ATOM 1599 C CA . PHE A 1 205 ? -4.705 1.849 6.055 1.00 98.69 205 PHE A CA 1
ATOM 1600 C C . PHE A 1 205 ? -5.085 2.147 4.601 1.00 98.69 205 PHE A C 1
ATOM 1602 O O . PHE A 1 205 ? -5.154 3.304 4.173 1.00 98.69 205 PHE A O 1
ATOM 1609 N N . LEU A 1 206 ? -5.361 1.063 3.867 1.00 98.25 206 LEU A N 1
ATOM 1610 C CA . LEU A 1 206 ? -5.464 0.987 2.407 1.00 98.25 206 LEU A CA 1
ATOM 1611 C C . LEU A 1 206 ? -4.121 1.228 1.705 1.00 98.25 206 LEU A C 1
ATOM 1613 O O . LEU A 1 206 ? -3.141 1.680 2.297 1.00 98.25 206 LEU A O 1
ATOM 1617 N N . HIS A 1 207 ? -4.056 0.897 0.416 1.00 97.56 207 HIS A N 1
ATOM 1618 C CA . HIS A 1 207 ? -2.802 0.907 -0.343 1.00 97.56 207 HIS A CA 1
ATOM 1619 C C . HIS A 1 207 ? -2.175 2.310 -0.485 1.00 97.56 207 HIS A C 1
ATOM 1621 O O . HIS A 1 207 ? -0.980 2.424 -0.759 1.00 97.56 207 HIS A O 1
ATOM 1627 N N . ASN A 1 208 ? -2.969 3.369 -0.312 1.00 97.56 208 ASN A N 1
ATOM 1628 C CA . ASN A 1 208 ? -2.557 4.771 -0.395 1.00 97.56 208 ASN A CA 1
ATOM 1629 C C . ASN A 1 208 ? -2.488 5.470 0.979 1.00 97.56 208 ASN A C 1
ATOM 1631 O O . ASN A 1 208 ? -2.201 6.667 1.038 1.00 97.56 208 ASN A O 1
ATOM 1635 N N . GLY A 1 209 ? -2.713 4.742 2.081 1.00 98.25 209 GLY A N 1
ATOM 1636 C CA . GLY A 1 209 ? -2.639 5.287 3.438 1.00 98.25 209 GLY A CA 1
ATOM 1637 C C . GLY A 1 209 ? -3.688 6.364 3.723 1.00 98.25 209 GLY A C 1
ATOM 1638 O O . GLY A 1 209 ? -3.391 7.338 4.418 1.00 98.25 209 GLY A O 1
ATOM 1639 N N . SER A 1 210 ? -4.881 6.221 3.148 1.00 98.56 210 SER A N 1
ATOM 1640 C CA . SER A 1 210 ? -5.942 7.229 3.186 1.00 98.56 210 SER A CA 1
ATOM 1641 C C . SER A 1 210 ? -6.832 7.177 4.417 1.00 98.56 210 SER A C 1
ATOM 1643 O O . SER A 1 210 ? -7.384 8.208 4.810 1.00 98.56 210 SER A O 1
ATOM 1645 N N . VAL A 1 211 ? -6.927 6.017 5.067 1.00 98.75 211 VAL A N 1
ATOM 1646 C CA . VAL A 1 211 ? -7.788 5.813 6.235 1.00 98.75 211 VAL A CA 1
ATOM 1647 C C . VAL A 1 211 ? -6.935 5.816 7.510 1.00 98.75 211 VAL A C 1
ATOM 1649 O O . VAL A 1 211 ? -6.030 4.992 7.632 1.00 98.75 211 VAL A O 1
ATOM 1652 N N . PRO A 1 212 ? -7.150 6.738 8.466 1.00 98.69 212 PRO A N 1
ATOM 1653 C CA . PRO A 1 212 ? -6.215 6.957 9.574 1.00 98.69 212 PRO A CA 1
ATOM 1654 C C . PRO A 1 212 ? -6.220 5.874 10.659 1.00 98.69 212 PRO A C 1
ATOM 1656 O O . PRO A 1 212 ? -5.236 5.780 11.398 1.00 98.69 212 PRO A O 1
ATOM 1659 N N . ASP A 1 213 ? -7.299 5.098 10.776 1.00 98.81 213 ASP A N 1
ATOM 1660 C CA . ASP A 1 213 ? -7.509 4.087 11.815 1.00 98.81 213 ASP A CA 1
ATOM 1661 C C . ASP A 1 213 ? -8.306 2.867 11.307 1.00 98.81 213 ASP A C 1
ATOM 1663 O O . ASP A 1 213 ? -8.933 2.928 10.248 1.00 98.81 213 ASP A O 1
ATOM 1667 N N . LEU A 1 214 ? -8.245 1.732 12.019 1.00 98.75 214 LEU A N 1
ATOM 1668 C CA . LEU A 1 214 ? -8.990 0.524 11.629 1.00 98.75 214 LEU A CA 1
ATOM 1669 C C . LEU A 1 214 ? -10.498 0.701 11.801 1.00 98.75 214 LEU A C 1
ATOM 1671 O O . LEU A 1 214 ? -11.253 0.078 11.059 1.00 98.75 214 LEU A O 1
ATOM 1675 N N . TRP A 1 215 ? -10.944 1.556 12.729 1.00 98.81 215 TRP A N 1
ATOM 1676 C CA . TRP A 1 215 ? -12.366 1.893 12.839 1.00 98.81 215 TRP A CA 1
ATOM 1677 C C . TRP A 1 215 ? -12.912 2.373 11.493 1.00 98.81 215 TRP A C 1
ATOM 1679 O O . TRP A 1 215 ? -13.888 1.817 11.011 1.00 98.81 215 TRP A O 1
ATOM 1689 N N . GLY A 1 216 ? -12.245 3.322 10.833 1.00 98.75 216 GLY A N 1
ATOM 1690 C CA . GLY A 1 216 ? -12.648 3.806 9.514 1.00 98.75 216 GLY A CA 1
ATOM 1691 C C . GLY A 1 216 ? -12.587 2.737 8.419 1.00 98.75 216 GLY A C 1
ATOM 1692 O O . GLY A 1 216 ? -13.325 2.817 7.444 1.00 98.75 216 GLY A O 1
ATOM 1693 N N . VAL A 1 217 ? -11.749 1.703 8.545 1.00 98.75 217 VAL A N 1
ATOM 1694 C CA . VAL A 1 217 ? -11.767 0.564 7.604 1.00 98.75 217 VAL A CA 1
ATOM 1695 C C . VAL A 1 217 ? -13.046 -0.264 7.786 1.00 98.75 217 VAL A C 1
ATOM 1697 O O . VAL A 1 217 ? -13.656 -0.690 6.803 1.00 98.75 217 VAL A O 1
ATOM 1700 N N . LEU A 1 218 ? -13.471 -0.458 9.036 1.00 98.88 218 LEU A N 1
ATOM 1701 C CA . LEU A 1 218 ? -14.673 -1.208 9.410 1.00 98.88 218 LEU A CA 1
ATOM 1702 C C . LEU A 1 218 ? -15.973 -0.385 9.310 1.00 98.88 218 LEU A C 1
ATOM 1704 O O . LEU A 1 218 ? -17.061 -0.956 9.307 1.00 98.88 218 LEU A O 1
ATOM 1708 N N . ASP A 1 219 ? -15.866 0.937 9.242 1.00 98.62 219 ASP A N 1
ATOM 1709 C CA . ASP A 1 219 ? -16.970 1.892 9.152 1.00 98.62 219 ASP A CA 1
ATOM 1710 C C . ASP A 1 219 ? -16.651 2.960 8.090 1.00 98.62 219 ASP A C 1
ATOM 1712 O O . ASP A 1 219 ? -16.003 3.971 8.394 1.00 98.62 219 ASP A O 1
ATOM 1716 N N . PRO A 1 220 ? -17.054 2.733 6.824 1.00 98.25 220 PRO A N 1
ATOM 1717 C CA . PRO A 1 220 ? -16.756 3.649 5.727 1.00 98.25 220 PRO A CA 1
ATOM 1718 C C . PRO A 1 220 ? -17.249 5.085 5.952 1.00 98.25 220 PRO A C 1
ATOM 1720 O O . PRO A 1 220 ? -16.550 6.029 5.577 1.00 98.25 220 PRO A O 1
ATOM 1723 N N . ASP A 1 221 ? -18.386 5.264 6.631 1.00 97.88 221 ASP A N 1
ATOM 1724 C CA . ASP A 1 221 ? -18.983 6.579 6.895 1.00 97.88 221 ASP A CA 1
ATOM 1725 C C . ASP A 1 221 ? -18.165 7.414 7.896 1.00 97.88 221 ASP A C 1
ATOM 1727 O O . ASP A 1 221 ? -18.253 8.645 7.913 1.00 97.88 221 ASP A O 1
ATOM 1731 N N . ALA A 1 222 ? -17.325 6.771 8.713 1.00 97.94 222 ALA A N 1
ATOM 1732 C CA . ALA A 1 222 ? -16.458 7.449 9.674 1.00 97.94 222 ALA A CA 1
ATOM 1733 C C . ALA A 1 222 ? -15.136 7.959 9.073 1.00 97.94 222 ALA A C 1
ATOM 1735 O O . ALA A 1 222 ? -14.333 8.573 9.785 1.00 97.94 222 ALA A O 1
ATOM 1736 N N . ARG A 1 223 ? -14.863 7.702 7.786 1.00 98.38 223 ARG A N 1
ATOM 1737 C CA . ARG A 1 223 ? -13.581 8.050 7.157 1.00 98.38 223 ARG A CA 1
ATOM 1738 C C . ARG A 1 223 ? -13.484 9.554 6.878 1.00 98.38 223 ARG A C 1
ATOM 1740 O O . ARG A 1 223 ? -14.256 10.087 6.080 1.00 98.38 223 ARG A O 1
ATOM 1747 N N . PRO A 1 224 ? -12.473 10.257 7.414 1.00 98.19 224 PRO A N 1
ATOM 1748 C CA . PRO A 1 224 ? -12.297 11.668 7.101 1.00 98.19 224 PRO A CA 1
ATOM 1749 C C . PRO A 1 224 ? -11.705 11.856 5.697 1.00 98.19 224 PRO A C 1
ATOM 1751 O O . PRO A 1 224 ? -10.693 11.245 5.356 1.00 98.19 224 PRO A O 1
ATOM 1754 N N . ALA A 1 225 ? -12.282 12.756 4.897 1.00 97.69 225 ALA A N 1
ATOM 1755 C CA . ALA A 1 225 ? -11.749 13.091 3.568 1.00 97.69 225 ALA A CA 1
ATOM 1756 C C . ALA A 1 225 ? -10.383 13.800 3.646 1.00 97.69 225 ALA A C 1
ATOM 1758 O O . ALA A 1 225 ? -9.461 13.541 2.873 1.00 97.69 225 ALA A O 1
ATOM 1759 N N . VAL A 1 226 ? -10.223 14.693 4.624 1.00 98.31 226 VAL A N 1
ATOM 1760 C CA . VAL A 1 226 ? -8.973 15.421 4.855 1.00 98.31 226 VAL A CA 1
ATOM 1761 C C . VAL A 1 226 ? -8.683 15.411 6.348 1.00 98.31 226 VAL A C 1
ATOM 1763 O O . VAL A 1 226 ? -9.506 15.825 7.167 1.00 98.31 226 VAL A O 1
ATOM 1766 N N . TRP A 1 227 ? -7.502 14.929 6.722 1.00 98.56 227 TRP A N 1
ATOM 1767 C CA . TRP A 1 227 ? -7.167 14.709 8.124 1.00 98.56 227 TRP A CA 1
ATOM 1768 C C . TRP A 1 227 ? -5.712 15.023 8.438 1.00 98.56 227 TRP A C 1
ATOM 1770 O O . TRP A 1 227 ? -4.797 14.906 7.619 1.00 98.56 227 TRP A O 1
ATOM 1780 N N . LYS A 1 228 ? -5.509 15.466 9.677 1.00 98.00 228 LYS A N 1
ATOM 1781 C CA . LYS A 1 228 ? -4.224 15.924 10.187 1.00 98.00 228 LYS A CA 1
ATOM 1782 C C . LYS A 1 228 ? -3.839 15.155 11.441 1.00 98.00 228 LYS A C 1
ATOM 1784 O O . LYS A 1 228 ? -4.575 15.193 12.423 1.00 98.00 228 LYS A O 1
ATOM 1789 N N . ARG A 1 229 ? -2.649 14.550 11.445 1.00 97.44 229 ARG A N 1
ATOM 1790 C CA . ARG A 1 229 ? -2.059 13.933 12.646 1.00 97.44 229 ARG A CA 1
ATOM 1791 C C . ARG A 1 229 ? -1.530 14.965 13.636 1.00 97.44 229 ARG A C 1
ATOM 1793 O O . ARG A 1 229 ? -1.367 16.144 13.321 1.00 97.44 229 ARG A O 1
ATOM 1800 N N . GLN A 1 230 ? -1.208 14.502 14.837 1.00 97.56 230 GLN A N 1
ATOM 1801 C CA . GLN A 1 230 ? -0.457 15.301 15.799 1.00 97.56 230 GLN A CA 1
ATOM 1802 C C . GLN A 1 230 ? 0.970 15.566 15.302 1.00 97.56 230 GLN A C 1
ATOM 1804 O O . GLN A 1 230 ? 1.584 14.732 14.631 1.00 97.56 230 GLN A O 1
ATOM 1809 N N . TYR A 1 231 ? 1.481 16.758 15.607 1.00 97.38 231 TYR A N 1
ATOM 1810 C CA . TYR A 1 231 ? 2.798 17.212 15.169 1.00 97.38 231 TYR A CA 1
ATOM 1811 C C . TYR A 1 231 ? 3.737 17.392 16.354 1.00 97.38 231 TYR A C 1
ATOM 1813 O O . TYR A 1 231 ? 3.309 17.787 17.439 1.00 97.38 231 TYR A O 1
ATOM 1821 N N . THR A 1 232 ? 5.030 17.215 16.110 1.00 97.50 232 THR A N 1
ATOM 1822 C CA . THR A 1 232 ? 6.072 17.657 17.034 1.00 97.50 232 THR A CA 1
ATOM 1823 C C . THR A 1 232 ? 6.213 19.182 17.016 1.00 97.50 232 THR A C 1
ATOM 1825 O O . THR A 1 232 ? 5.753 19.874 16.101 1.00 97.50 232 THR A O 1
ATOM 1828 N N . ALA A 1 233 ? 6.874 19.730 18.038 1.00 95.94 233 ALA A N 1
ATOM 1829 C CA . ALA A 1 233 ? 7.223 21.144 18.056 1.00 95.94 233 ALA A CA 1
ATOM 1830 C C . ALA A 1 233 ? 8.192 21.492 16.913 1.00 95.94 233 ALA A C 1
ATOM 1832 O O . ALA A 1 233 ? 9.076 20.711 16.559 1.00 95.94 233 ALA A O 1
ATOM 1833 N N . ALA A 1 234 ? 8.048 22.698 16.367 1.00 95.25 234 ALA A N 1
ATOM 1834 C CA . ALA A 1 234 ? 9.010 23.247 15.423 1.00 95.25 234 ALA A CA 1
ATOM 1835 C C . ALA A 1 234 ? 10.379 23.488 16.090 1.00 95.25 234 ALA A C 1
ATOM 1837 O O . ALA A 1 234 ? 10.493 23.631 17.308 1.00 95.25 234 ALA A O 1
ATOM 1838 N N . ASN A 1 235 ? 11.426 23.581 15.273 1.00 93.25 235 ASN A N 1
ATOM 1839 C CA . ASN A 1 235 ? 12.760 23.979 15.714 1.00 93.25 235 ASN A CA 1
ATOM 1840 C C . ASN A 1 235 ? 12.808 25.465 16.142 1.00 93.25 235 ASN A C 1
ATOM 1842 O O . ASN A 1 235 ? 11.832 26.207 16.026 1.00 93.25 235 ASN A O 1
ATOM 1846 N N . ILE A 1 236 ? 13.985 25.935 16.572 1.00 93.94 236 ILE A N 1
ATOM 1847 C CA . ILE A 1 236 ? 14.210 27.328 17.009 1.00 93.94 236 ILE A CA 1
ATOM 1848 C C . ILE A 1 236 ? 13.893 28.392 15.940 1.00 93.94 236 ILE A C 1
ATOM 1850 O O . ILE A 1 236 ? 13.685 29.556 16.267 1.00 93.94 236 ILE A O 1
ATOM 1854 N N . LEU A 1 237 ? 13.836 28.005 14.664 1.00 91.94 237 LEU A N 1
ATOM 1855 C CA . LEU A 1 237 ? 13.501 28.882 13.540 1.00 91.94 237 LEU A CA 1
ATOM 1856 C C . LEU A 1 237 ? 12.006 28.840 13.183 1.00 91.94 237 LEU A C 1
ATOM 1858 O O . LEU A 1 237 ? 11.606 29.423 12.178 1.00 91.94 237 LEU A O 1
ATOM 1862 N N . GLY A 1 238 ? 11.181 28.124 13.954 1.00 89.06 238 GLY A N 1
ATOM 1863 C CA . GLY A 1 238 ? 9.757 27.946 13.669 1.00 89.06 238 GLY A CA 1
ATOM 1864 C C . GLY A 1 238 ? 9.472 27.061 12.450 1.00 89.06 238 GLY A C 1
ATOM 1865 O O . GLY A 1 238 ? 8.385 27.136 11.885 1.00 89.06 238 GLY A O 1
ATOM 1866 N N . THR A 1 239 ? 10.434 26.233 12.030 1.00 91.62 239 THR A N 1
ATOM 1867 C CA . THR A 1 239 ? 10.309 25.292 10.902 1.00 91.62 239 THR A CA 1
ATOM 1868 C C . THR A 1 239 ? 10.493 23.844 11.366 1.00 91.62 239 THR A C 1
ATOM 1870 O O . THR A 1 239 ? 10.771 23.590 12.535 1.00 91.62 239 THR A O 1
ATOM 1873 N N . ASN A 1 240 ? 10.349 22.877 10.458 1.00 93.56 240 ASN A N 1
ATOM 1874 C CA . ASN A 1 240 ? 10.641 21.458 10.706 1.00 93.56 240 ASN A CA 1
ATOM 1875 C C . ASN A 1 240 ? 9.833 20.817 11.850 1.00 93.56 240 ASN A C 1
ATOM 1877 O O . ASN A 1 240 ? 10.343 19.939 12.542 1.00 93.56 240 ASN A O 1
ATOM 1881 N N . ALA A 1 241 ? 8.577 21.230 12.040 1.00 95.88 241 ALA A N 1
ATOM 1882 C CA . ALA A 1 241 ? 7.627 20.365 12.734 1.00 95.88 241 ALA A CA 1
ATOM 1883 C C . ALA A 1 241 ? 7.494 19.053 11.938 1.00 95.88 241 ALA A C 1
ATOM 1885 O O . ALA A 1 241 ? 7.443 19.078 10.707 1.00 95.88 241 ALA A O 1
ATOM 1886 N N . GLY A 1 242 ? 7.472 17.921 12.633 1.00 96.44 242 GLY A N 1
ATOM 1887 C CA . GLY A 1 242 ? 7.259 16.595 12.053 1.00 96.44 242 GLY A CA 1
ATOM 1888 C C . GLY A 1 242 ? 5.952 15.986 12.543 1.00 96.44 242 GLY A C 1
ATOM 1889 O O . GLY A 1 242 ? 5.240 16.600 13.333 1.00 96.44 242 GLY A O 1
ATOM 1890 N N . TYR A 1 243 ? 5.641 14.770 12.105 1.00 97.81 243 TYR A N 1
ATOM 1891 C CA . TYR A 1 243 ? 4.582 13.975 12.727 1.00 97.81 243 TYR A CA 1
ATOM 1892 C C . TYR A 1 243 ? 5.072 13.398 14.056 1.00 97.81 243 TYR A C 1
ATOM 1894 O O . TYR A 1 243 ? 6.206 12.929 14.126 1.00 97.81 243 TYR A O 1
ATOM 1902 N N . ASP A 1 244 ? 4.237 13.449 15.093 1.00 98.00 244 ASP A N 1
ATOM 1903 C CA . ASP A 1 244 ? 4.541 12.846 16.393 1.00 98.00 244 ASP A CA 1
ATOM 1904 C C . ASP A 1 244 ? 4.374 11.315 16.306 1.00 98.00 244 ASP A C 1
ATOM 1906 O O . ASP A 1 244 ? 3.263 10.852 16.042 1.00 98.00 244 ASP A O 1
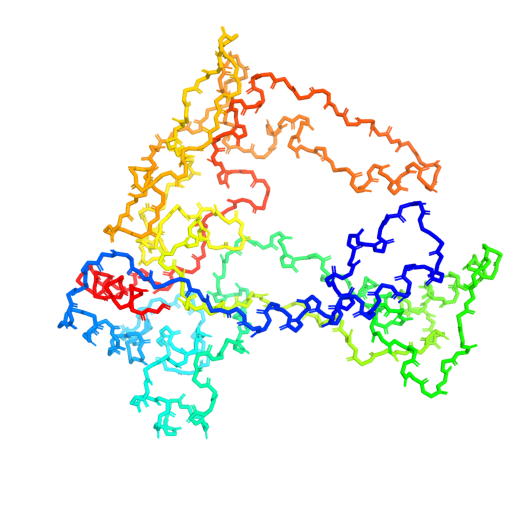ATOM 1910 N N . PRO A 1 245 ? 5.447 10.517 16.485 1.00 96.25 245 PRO A N 1
ATOM 1911 C CA . PRO A 1 245 ? 5.382 9.061 16.390 1.00 96.25 245 PRO A CA 1
ATOM 1912 C C . PRO A 1 245 ? 5.118 8.385 17.745 1.00 96.25 245 PRO A C 1
ATOM 1914 O O . PRO A 1 245 ? 5.184 7.162 17.841 1.00 96.25 245 PRO A O 1
ATOM 1917 N N . SER A 1 246 ? 4.923 9.150 18.822 1.00 97.44 246 SER A N 1
ATOM 1918 C CA . SER A 1 246 ? 4.759 8.594 20.163 1.00 97.44 246 SER A CA 1
ATOM 1919 C C . SER A 1 246 ? 3.390 7.938 20.351 1.00 97.44 246 SER A C 1
ATOM 1921 O O . SER A 1 246 ? 2.409 8.284 19.695 1.00 97.44 246 SER A O 1
ATOM 1923 N N . PHE A 1 247 ? 3.286 7.051 21.343 1.00 97.50 247 PHE A N 1
ATOM 1924 C CA . PHE A 1 247 ? 2.005 6.471 21.764 1.00 97.50 247 PHE A CA 1
ATOM 1925 C C . PHE A 1 247 ? 0.959 7.524 22.162 1.00 97.50 247 PHE A C 1
ATOM 1927 O O . PHE A 1 247 ? -0.235 7.257 22.083 1.00 97.50 247 PHE A O 1
ATOM 1934 N N . ALA A 1 248 ? 1.367 8.741 22.540 1.00 97.69 248 ALA A N 1
ATOM 1935 C CA . ALA A 1 248 ? 0.421 9.817 22.828 1.00 97.69 248 ALA A CA 1
ATOM 1936 C C . ALA A 1 248 ? -0.369 10.254 21.579 1.00 97.69 248 ALA A C 1
ATOM 1938 O O . ALA A 1 248 ? -1.536 10.641 21.709 1.00 97.69 248 ALA A O 1
ATOM 1939 N N . ALA A 1 249 ? 0.233 10.134 20.393 1.00 98.25 249 ALA A N 1
ATOM 1940 C CA . ALA A 1 249 ? -0.371 10.447 19.102 1.00 98.25 249 ALA A CA 1
ATOM 1941 C C . ALA A 1 249 ? -1.144 9.271 18.477 1.00 98.25 249 ALA A C 1
ATOM 1943 O O . ALA A 1 249 ? -1.796 9.457 17.449 1.00 98.25 249 ALA A O 1
ATOM 1944 N N . TYR A 1 250 ? -1.107 8.089 19.097 1.00 98.56 250 TYR A N 1
ATOM 1945 C CA . TYR A 1 250 ? -1.814 6.894 18.641 1.00 98.56 250 TYR A CA 1
ATOM 1946 C C . TYR A 1 250 ? -3.134 6.702 19.404 1.00 98.56 250 TYR A C 1
ATOM 1948 O O . TYR A 1 250 ? -3.224 6.977 20.606 1.00 98.56 250 TYR A O 1
ATOM 1956 N N . ASP A 1 251 ? -4.175 6.276 18.699 1.00 98.44 251 ASP A N 1
ATOM 1957 C CA . ASP A 1 251 ? -5.465 5.865 19.241 1.00 98.44 251 ASP A CA 1
ATOM 1958 C C . ASP A 1 251 ? -5.490 4.337 19.349 1.00 98.44 251 ASP A C 1
ATOM 1960 O O . ASP A 1 251 ? -5.596 3.622 18.357 1.00 98.44 251 ASP A O 1
ATOM 1964 N N . PHE A 1 252 ? -5.373 3.837 20.577 1.00 98.31 252 PHE A N 1
ATOM 1965 C CA . PHE A 1 252 ? -5.377 2.405 20.876 1.00 98.31 252 PHE A CA 1
ATOM 1966 C C . PHE A 1 252 ? -6.782 1.795 20.964 1.00 98.31 252 PHE A C 1
ATOM 1968 O O . PHE A 1 252 ? -6.911 0.575 21.047 1.00 98.31 252 PHE A O 1
ATOM 1975 N N . ALA A 1 253 ? -7.834 2.619 20.958 1.00 97.38 253 ALA A N 1
ATOM 1976 C CA . ALA A 1 253 ? -9.202 2.130 20.868 1.00 97.38 253 ALA A CA 1
ATOM 1977 C C . ALA A 1 253 ? -9.553 1.856 19.404 1.00 97.38 253 ALA A C 1
ATOM 1979 O O . ALA A 1 253 ? -9.916 0.735 19.070 1.00 97.38 253 ALA A O 1
ATOM 1980 N N . LYS A 1 254 ? -9.371 2.849 18.525 1.00 98.50 254 LYS A N 1
ATOM 1981 C CA . LYS A 1 254 ? -9.672 2.726 17.087 1.00 98.50 254 LYS A CA 1
ATOM 1982 C C . LYS A 1 254 ? -8.551 2.095 16.252 1.00 98.50 254 LYS A C 1
ATOM 1984 O O . LYS A 1 254 ? -8.750 1.856 15.065 1.00 98.50 254 LYS A O 1
ATOM 1989 N N . LEU A 1 255 ? -7.397 1.831 16.871 1.00 98.56 255 LEU A N 1
ATOM 1990 C CA . LEU A 1 255 ? -6.174 1.307 16.252 1.00 98.56 255 LEU A CA 1
ATOM 1991 C C . LEU A 1 255 ? -5.727 2.149 15.054 1.00 98.56 255 LEU A C 1
ATOM 1993 O O . LEU A 1 255 ? -5.840 1.755 13.894 1.00 98.56 255 LEU A O 1
ATOM 1997 N N . GLY A 1 256 ? -5.227 3.348 15.346 1.00 98.62 256 GLY A N 1
ATOM 1998 C CA . GLY A 1 256 ? -4.698 4.233 14.319 1.00 98.62 256 GLY A CA 1
ATOM 1999 C C . GLY A 1 256 ? -4.127 5.535 14.834 1.00 98.62 256 GLY A C 1
ATOM 2000 O O . GLY A 1 256 ? -3.884 5.721 16.023 1.00 98.62 256 GLY A O 1
ATOM 2001 N N . TRP A 1 257 ? -3.891 6.473 13.925 1.00 98.62 257 TRP A N 1
ATOM 2002 C CA . TRP A 1 257 ? -3.419 7.796 14.316 1.00 98.62 257 TRP A CA 1
ATOM 2003 C C . TRP A 1 257 ? -4.554 8.615 14.907 1.00 98.62 257 TRP A C 1
ATOM 2005 O O . TRP A 1 257 ? -5.601 8.747 14.286 1.00 98.62 257 TRP A O 1
ATOM 2015 N N . LYS A 1 258 ? -4.314 9.297 16.032 1.00 98.69 258 LYS A N 1
ATOM 2016 C CA . LYS A 1 258 ? -5.190 10.405 16.424 1.00 98.69 258 LYS A CA 1
ATOM 2017 C C . LYS A 1 258 ? -5.120 11.479 15.351 1.00 98.69 258 LYS A C 1
ATOM 2019 O O . LYS A 1 258 ? -4.030 11.932 14.978 1.00 98.69 258 LYS A O 1
ATOM 2024 N N . TYR A 1 259 ? -6.283 11.929 14.906 1.00 98.50 259 TYR A N 1
ATOM 2025 C CA . TYR A 1 259 ? -6.386 12.935 13.866 1.00 98.50 259 TYR A CA 1
ATOM 2026 C C . TYR A 1 259 ? -7.345 14.062 14.240 1.00 98.50 259 TYR A C 1
ATOM 2028 O O . TYR A 1 259 ? -8.132 13.990 15.180 1.00 98.50 259 TYR A O 1
ATOM 2036 N N . THR A 1 260 ? -7.231 15.157 13.501 1.00 98.31 260 THR A N 1
ATOM 2037 C CA . THR A 1 260 ? -8.229 16.219 13.441 1.00 98.31 260 THR A CA 1
ATOM 2038 C C . THR A 1 260 ? -8.693 16.325 12.003 1.00 98.31 260 THR A C 1
ATOM 2040 O O . THR A 1 260 ? -7.858 16.447 11.101 1.00 98.31 260 THR A O 1
ATOM 2043 N N . GLU A 1 261 ? -10.003 16.278 11.796 1.00 97.62 261 GLU A N 1
ATOM 2044 C CA . GLU A 1 261 ? -10.594 16.536 10.489 1.00 97.62 261 GLU A CA 1
ATOM 2045 C C . GLU A 1 261 ? -10.369 17.984 10.082 1.00 97.62 261 GLU A C 1
ATOM 2047 O O . GLU A 1 261 ? -10.457 18.917 10.888 1.00 97.62 261 GLU A O 1
ATOM 2052 N N . VAL A 1 262 ? -10.058 18.168 8.810 1.00 95.81 262 VAL A N 1
ATOM 2053 C CA . VAL A 1 262 ? -9.876 19.477 8.204 1.00 95.81 262 VAL A CA 1
ATOM 2054 C C . VAL A 1 262 ? -10.807 19.540 7.005 1.00 95.81 262 VAL A C 1
ATOM 2056 O O . VAL A 1 262 ? -11.069 18.535 6.365 1.00 95.81 262 VAL A O 1
ATOM 2059 N N . GLN A 1 263 ? -11.345 20.712 6.703 1.00 94.31 263 GLN A N 1
ATOM 2060 C CA . GLN A 1 263 ? -12.123 20.890 5.482 1.00 94.31 263 GLN A CA 1
ATOM 2061 C C . GLN A 1 263 ? -11.180 21.264 4.341 1.00 94.31 263 GLN A C 1
ATOM 2063 O O . GLN A 1 263 ? -10.265 22.075 4.529 1.00 94.31 263 GLN A O 1
ATOM 2068 N N . CYS A 1 264 ? -11.405 20.689 3.162 1.00 93.31 264 CYS A N 1
ATOM 2069 C CA . CYS A 1 264 ? -10.780 21.200 1.953 1.00 93.31 264 CYS A CA 1
ATOM 2070 C C . CYS A 1 264 ? -11.276 22.636 1.694 1.00 93.31 264 CYS A C 1
ATOM 2072 O O . CYS A 1 264 ? -12.371 23.033 2.100 1.00 93.31 264 CYS A O 1
ATOM 2074 N N . ALA A 1 265 ? -10.445 23.450 1.053 1.00 91.94 265 ALA A N 1
ATOM 2075 C CA . ALA A 1 265 ? -10.790 24.796 0.638 1.00 91.94 265 ALA A CA 1
ATOM 2076 C C . ALA A 1 265 ? -9.942 25.224 -0.564 1.00 91.94 265 ALA A C 1
ATOM 2078 O O . ALA A 1 265 ? -8.724 25.407 -0.454 1.00 91.94 265 ALA A O 1
ATOM 2079 N N . ASP A 1 266 ? -10.613 25.537 -1.673 1.00 91.06 266 ASP A N 1
ATOM 2080 C CA . ASP A 1 266 ? -10.011 26.112 -2.883 1.00 91.06 266 ASP A CA 1
ATOM 2081 C C . ASP A 1 266 ? -9.706 27.607 -2.703 1.00 91.06 266 ASP A C 1
ATOM 2083 O O . ASP A 1 266 ? -10.128 28.475 -3.464 1.00 91.06 266 ASP A O 1
ATOM 2087 N N . THR A 1 267 ? -8.968 27.937 -1.642 1.00 89.31 267 THR A N 1
ATOM 2088 C CA . THR A 1 267 ? -8.529 29.297 -1.321 1.00 89.31 267 THR A CA 1
ATOM 2089 C C . THR A 1 267 ? -7.007 29.384 -1.432 1.00 89.31 267 THR A C 1
ATOM 2091 O O . THR A 1 267 ? -6.304 29.237 -0.428 1.00 89.31 267 THR A O 1
ATOM 2094 N N . PRO A 1 268 ? -6.449 29.683 -2.623 1.00 84.06 268 PRO A N 1
ATOM 2095 C CA . PRO A 1 268 ? -5.003 29.759 -2.826 1.00 84.06 268 PRO A CA 1
ATOM 2096 C C . PRO A 1 268 ? -4.294 30.788 -1.948 1.00 84.06 268 PRO A C 1
ATOM 2098 O O . PRO A 1 268 ? -3.080 30.718 -1.812 1.00 84.06 268 PRO A O 1
ATOM 2101 N N . ALA A 1 269 ? -5.003 31.742 -1.338 1.00 86.44 269 ALA A N 1
ATOM 2102 C CA . ALA A 1 269 ? -4.427 32.700 -0.394 1.00 86.44 269 ALA A CA 1
ATOM 2103 C C . ALA A 1 269 ? -4.197 32.117 1.017 1.00 86.44 269 ALA A C 1
ATOM 2105 O O . ALA A 1 269 ? -3.432 32.694 1.790 1.00 86.44 269 ALA A O 1
ATOM 2106 N N . ALA A 1 270 ? -4.805 30.973 1.355 1.00 85.38 270 ALA A N 1
ATOM 2107 C CA . ALA A 1 270 ? -4.690 30.355 2.672 1.00 85.38 270 ALA A CA 1
ATOM 2108 C C . ALA A 1 270 ? -3.233 30.007 3.022 1.00 85.38 270 ALA A C 1
ATOM 2110 O O . ALA A 1 270 ? -2.407 29.708 2.152 1.00 85.38 270 ALA A O 1
ATOM 2111 N N . SER A 1 271 ? -2.895 30.055 4.312 1.00 82.12 271 SER A N 1
ATOM 2112 C CA . SER A 1 271 ? -1.548 29.727 4.796 1.00 82.12 271 SER A CA 1
ATOM 2113 C C . SER A 1 271 ? -1.210 28.248 4.577 1.00 82.12 271 SER A C 1
ATOM 2115 O O . SER A 1 271 ? -0.074 27.930 4.217 1.00 82.12 271 SER A O 1
ATOM 2117 N N . THR A 1 272 ? -2.202 27.375 4.718 1.00 89.31 272 THR A N 1
ATOM 2118 C CA . THR A 1 272 ? -2.180 25.971 4.310 1.00 89.31 272 THR A CA 1
ATOM 2119 C C . THR A 1 272 ? -3.234 25.801 3.228 1.00 89.31 272 THR A C 1
ATOM 2121 O O . THR A 1 272 ? -4.382 26.183 3.436 1.00 89.31 272 THR A O 1
ATOM 2124 N N . PHE A 1 273 ? -2.837 25.305 2.060 1.00 91.38 273 PHE A N 1
ATOM 2125 C CA . PHE A 1 273 ? -3.724 25.185 0.905 1.00 91.38 273 PHE A CA 1
ATOM 2126 C C . PHE A 1 273 ? -4.094 23.717 0.691 1.00 91.38 273 PHE A C 1
ATOM 2128 O O . PHE A 1 273 ? -3.204 22.902 0.455 1.00 91.38 273 PHE A O 1
ATOM 2135 N N . LEU A 1 274 ? -5.378 23.392 0.832 1.00 92.62 274 LEU A N 1
ATOM 2136 C CA . LEU A 1 274 ? -5.913 22.030 0.774 1.00 92.62 274 LEU A CA 1
ATOM 2137 C C . LEU A 1 274 ? -7.019 22.008 -0.280 1.00 92.62 274 LEU A C 1
ATOM 2139 O O . LEU A 1 274 ? -8.164 22.276 0.068 1.00 92.62 274 LEU A O 1
ATOM 2143 N N . PRO A 1 275 ? -6.693 21.798 -1.560 1.00 91.62 275 PRO A N 1
ATOM 2144 C CA . PRO A 1 275 ? -7.695 21.876 -2.611 1.00 91.62 275 PRO A CA 1
ATOM 2145 C C . PRO A 1 275 ? -8.763 20.786 -2.455 1.00 91.62 275 PRO A C 1
ATOM 2147 O O . PRO A 1 275 ? -8.471 19.692 -1.971 1.00 91.62 275 PRO A O 1
ATOM 2150 N N . CYS A 1 276 ? -9.987 21.089 -2.879 1.00 93.38 276 CYS A N 1
ATOM 2151 C CA . CYS A 1 276 ? -11.100 20.136 -2.931 1.00 93.38 276 CYS A CA 1
ATOM 2152 C C . CYS A 1 276 ? -11.093 19.288 -4.214 1.00 93.38 276 CYS A C 1
ATOM 2154 O O . CYS A 1 276 ? -12.023 18.521 -4.451 1.00 93.38 276 CYS A O 1
ATOM 2156 N N . SER A 1 277 ? -10.081 19.464 -5.067 1.00 89.88 277 SER A N 1
ATOM 2157 C CA . SER A 1 277 ? -9.973 18.825 -6.376 1.00 89.88 277 SER A CA 1
ATOM 2158 C C . SER A 1 277 ? -8.511 18.720 -6.833 1.00 89.88 277 SER A C 1
ATOM 2160 O O . SER A 1 277 ? -7.680 19.567 -6.482 1.00 89.88 277 SER A O 1
ATOM 2162 N N . GLU A 1 278 ? -8.185 17.693 -7.619 1.00 86.12 278 GLU A N 1
ATOM 2163 C CA . GLU A 1 278 ? -6.835 17.497 -8.169 1.00 86.12 278 GLU A CA 1
ATOM 2164 C C . GLU A 1 278 ? -6.459 18.592 -9.177 1.00 86.12 278 GLU A C 1
ATOM 2166 O O . GLU A 1 278 ? -5.291 18.948 -9.308 1.00 86.12 278 GLU A O 1
ATOM 2171 N N . GLU A 1 279 ? -7.428 19.208 -9.855 1.00 82.88 279 GLU A N 1
ATOM 2172 C CA . GLU A 1 279 ? -7.194 20.287 -10.821 1.00 82.88 279 GLU A CA 1
ATOM 2173 C C . GLU A 1 279 ? -6.485 21.499 -10.196 1.00 82.88 279 GLU A C 1
ATOM 2175 O O . GLU A 1 279 ? -5.863 22.304 -10.894 1.00 82.88 279 GLU A O 1
ATOM 2180 N N . MET A 1 280 ? -6.564 21.620 -8.872 1.00 81.62 280 MET A N 1
ATOM 2181 C CA . MET A 1 280 ? -5.935 22.669 -8.083 1.00 81.62 280 MET A CA 1
ATOM 2182 C C . MET A 1 280 ? -4.634 22.210 -7.401 1.00 81.62 280 MET A C 1
ATOM 2184 O O . MET A 1 280 ? -4.085 22.948 -6.578 1.00 81.62 280 MET A O 1
ATOM 2188 N N . ALA A 1 281 ? -4.112 21.023 -7.726 1.00 79.25 281 ALA A N 1
ATOM 2189 C CA . ALA A 1 281 ? -2.858 20.511 -7.187 1.00 79.25 281 ALA A CA 1
ATOM 2190 C C . ALA A 1 281 ? -1.682 21.464 -7.461 1.00 79.25 281 ALA A C 1
ATOM 2192 O O . ALA A 1 281 ? -1.500 22.023 -8.547 1.00 79.25 281 ALA A O 1
ATOM 2193 N N . THR A 1 282 ? -0.843 21.671 -6.445 1.00 78.94 282 THR A N 1
ATOM 2194 C CA . THR A 1 282 ? 0.340 22.526 -6.567 1.00 78.94 282 THR A CA 1
ATOM 2195 C C . THR A 1 282 ? 1.463 21.814 -7.317 1.00 78.94 282 THR A C 1
ATOM 2197 O O . THR A 1 282 ? 1.529 20.590 -7.375 1.00 78.94 282 THR A O 1
ATOM 2200 N N . ILE A 1 283 ? 2.408 22.581 -7.870 1.00 74.81 283 ILE A N 1
ATOM 2201 C CA . ILE A 1 283 ? 3.479 22.037 -8.725 1.00 74.81 283 ILE A CA 1
ATOM 2202 C C . ILE A 1 283 ? 4.315 20.939 -8.060 1.00 74.81 283 ILE A C 1
ATOM 2204 O O . ILE A 1 283 ? 4.841 20.076 -8.743 1.00 74.81 283 ILE A O 1
ATOM 2208 N N . ASP A 1 284 ? 4.456 20.959 -6.737 1.00 79.06 284 ASP A N 1
ATOM 2209 C CA . ASP A 1 284 ? 5.183 19.936 -5.993 1.00 79.06 284 ASP A CA 1
ATOM 2210 C C . ASP A 1 284 ? 4.404 18.612 -5.886 1.00 79.06 284 ASP A C 1
ATOM 2212 O O . ASP A 1 284 ? 5.031 17.567 -5.733 1.00 79.06 284 ASP A O 1
ATOM 2216 N N . ILE A 1 285 ? 3.070 18.653 -5.969 1.00 73.69 285 ILE A N 1
ATOM 2217 C CA . ILE A 1 285 ? 2.188 17.478 -6.044 1.00 73.69 285 ILE A CA 1
ATOM 2218 C C . ILE A 1 285 ? 2.220 16.910 -7.469 1.00 73.69 285 ILE A C 1
ATOM 2220 O O . ILE A 1 285 ? 2.456 15.720 -7.645 1.00 73.69 285 ILE A O 1
ATOM 2224 N N . LEU A 1 286 ? 2.113 17.775 -8.485 1.00 76.19 286 LEU A N 1
ATOM 2225 C CA . LEU A 1 286 ? 2.139 17.376 -9.901 1.00 76.19 286 LEU A CA 1
ATOM 2226 C C . LEU A 1 286 ? 3.520 16.905 -10.395 1.00 76.19 286 LEU A C 1
ATOM 2228 O O . LEU A 1 286 ? 3.643 16.318 -11.473 1.00 76.19 286 LEU A O 1
ATOM 2232 N N . PHE A 1 287 ? 4.593 17.199 -9.659 1.00 76.56 287 PHE A N 1
ATOM 2233 C CA . PHE A 1 287 ? 5.946 16.935 -10.130 1.00 76.56 287 PHE A CA 1
ATOM 2234 C C . PHE A 1 287 ? 6.313 15.443 -10.088 1.00 76.56 287 PHE A C 1
ATOM 2236 O O . PHE A 1 287 ? 6.585 14.868 -9.035 1.00 76.56 287 PHE A O 1
ATOM 2243 N N . ALA A 1 288 ? 6.443 14.833 -11.268 1.00 78.31 288 ALA A N 1
ATOM 2244 C CA . ALA A 1 288 ? 6.887 13.451 -11.426 1.00 78.31 288 ALA A CA 1
ATOM 2245 C C . ALA A 1 288 ? 8.405 13.358 -11.678 1.00 78.31 288 ALA A C 1
ATOM 2247 O O . ALA A 1 288 ? 8.874 13.495 -12.812 1.00 78.31 288 ALA A O 1
ATOM 2248 N N . ASN A 1 289 ? 9.183 13.077 -10.624 1.00 55.66 289 ASN A N 1
ATOM 2249 C CA . ASN A 1 289 ? 10.645 12.910 -10.696 1.00 55.66 289 ASN A CA 1
ATOM 2250 C C . ASN A 1 289 ? 11.081 11.926 -11.798 1.00 55.66 289 ASN A C 1
ATOM 2252 O O . ASN A 1 289 ? 11.910 12.260 -12.642 1.00 55.66 289 ASN A O 1
ATOM 2256 N N . ILE A 1 290 ? 10.490 10.725 -11.813 1.00 68.75 290 ILE A N 1
ATOM 2257 C CA . ILE A 1 290 ? 10.873 9.647 -12.739 1.00 68.75 290 ILE A CA 1
ATOM 2258 C C . ILE A 1 290 ? 10.597 10.049 -14.190 1.00 68.75 290 ILE A C 1
ATOM 2260 O O . ILE A 1 290 ? 11.465 9.878 -15.043 1.00 68.75 290 ILE A O 1
ATOM 2264 N N . ALA A 1 291 ? 9.427 10.629 -14.474 1.00 61.75 291 ALA A N 1
ATOM 2265 C CA . ALA A 1 291 ? 9.073 11.073 -15.821 1.00 61.75 291 ALA A CA 1
ATOM 2266 C C . ALA A 1 291 ? 10.053 12.137 -16.343 1.00 61.75 291 ALA A C 1
ATOM 2268 O O . ALA A 1 291 ? 10.505 12.057 -17.484 1.00 61.75 291 ALA A O 1
ATOM 2269 N N . ASN A 1 292 ? 10.454 13.084 -15.487 1.00 69.00 292 ASN A N 1
ATOM 2270 C CA . ASN A 1 292 ? 11.431 14.112 -15.842 1.00 69.00 292 ASN A CA 1
ATOM 2271 C C . ASN A 1 292 ? 12.841 13.540 -16.055 1.00 69.00 292 ASN A C 1
ATOM 2273 O O . ASN A 1 292 ? 13.523 13.947 -16.995 1.00 6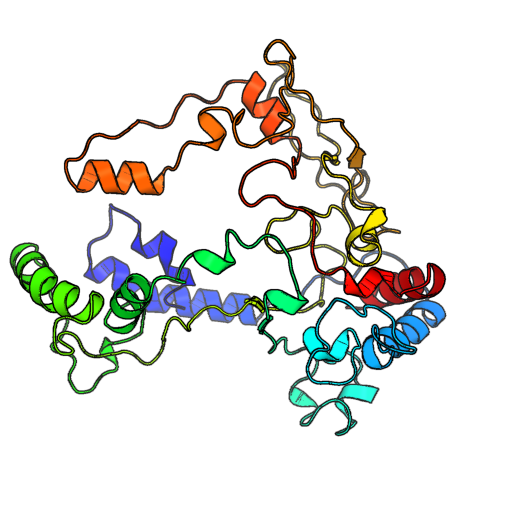9.00 292 ASN A O 1
ATOM 2277 N N . SER A 1 293 ? 13.267 12.555 -15.256 1.00 64.44 293 SER A N 1
ATOM 2278 C CA . SER A 1 293 ? 14.523 11.836 -15.510 1.00 64.44 293 SER A CA 1
ATOM 2279 C C . SER A 1 293 ? 14.481 11.078 -16.839 1.00 64.44 293 SER A C 1
ATOM 2281 O O . SER A 1 293 ? 15.421 11.172 -17.626 1.00 64.44 293 SER A O 1
ATOM 2283 N N . VAL A 1 294 ? 13.385 10.373 -17.141 1.00 75.31 294 VAL A N 1
ATOM 2284 C CA . VAL A 1 294 ? 13.204 9.695 -18.434 1.00 75.31 294 VAL A CA 1
ATOM 2285 C C . VAL A 1 294 ? 13.285 10.701 -19.582 1.00 75.31 294 VAL A C 1
ATOM 2287 O O . VAL A 1 294 ? 14.009 10.449 -20.543 1.00 75.31 294 VAL A O 1
ATOM 2290 N N . ALA A 1 295 ? 12.622 11.853 -19.475 1.00 59.12 295 ALA A N 1
ATOM 2291 C CA . ALA A 1 295 ? 12.694 12.905 -20.484 1.00 59.12 295 ALA A CA 1
ATOM 2292 C C . ALA A 1 295 ? 14.136 13.398 -20.706 1.00 59.12 295 ALA A C 1
ATOM 2294 O O . ALA A 1 295 ? 14.616 13.391 -21.840 1.00 59.12 295 ALA A O 1
ATOM 2295 N N . GLN A 1 296 ? 14.865 13.720 -19.632 1.00 69.50 296 GLN A N 1
ATOM 2296 C CA . GLN A 1 296 ? 16.261 14.163 -19.695 1.00 69.50 296 GLN A CA 1
ATOM 2297 C C . GLN A 1 296 ? 17.170 13.138 -20.399 1.00 69.50 296 GLN A C 1
ATOM 2299 O O . GLN A 1 296 ? 17.928 13.497 -21.303 1.00 69.50 296 GLN A O 1
ATOM 2304 N N . TYR A 1 297 ? 17.073 11.856 -20.027 1.00 78.94 297 TYR A N 1
ATOM 2305 C CA . TYR A 1 297 ? 17.889 10.782 -20.612 1.00 78.94 297 TYR A CA 1
ATOM 2306 C C . TYR A 1 297 ? 17.487 10.396 -22.040 1.00 78.94 297 TYR A C 1
ATOM 2308 O O . TYR A 1 297 ? 18.270 9.748 -22.731 1.00 78.94 297 TYR A O 1
ATOM 2316 N N . ASN A 1 298 ? 16.308 10.816 -22.504 1.00 73.81 298 ASN A N 1
ATOM 2317 C CA . ASN A 1 298 ? 15.850 10.636 -23.883 1.00 73.81 298 ASN A CA 1
ATOM 2318 C C . ASN A 1 298 ? 15.904 11.943 -24.696 1.00 73.81 298 ASN A C 1
ATOM 2320 O O . ASN A 1 298 ? 15.272 12.039 -25.745 1.00 73.81 298 ASN A O 1
ATOM 2324 N N . SER A 1 299 ? 16.664 12.947 -24.229 1.00 74.88 299 SER A N 1
ATOM 2325 C CA . SER A 1 299 ? 16.831 14.250 -24.902 1.00 74.88 299 SER A CA 1
ATOM 2326 C C . SER A 1 299 ? 15.511 14.981 -25.192 1.00 74.88 299 SER A C 1
ATOM 2328 O O . SER A 1 299 ? 15.400 15.727 -26.164 1.00 74.88 299 SER A O 1
ATOM 2330 N N . LEU A 1 300 ? 14.510 14.775 -24.336 1.00 66.00 300 LEU A N 1
ATOM 2331 C CA . LEU A 1 300 ? 13.241 15.494 -24.346 1.00 66.00 300 LEU A CA 1
ATOM 2332 C C . LEU A 1 300 ? 13.303 16.686 -23.380 1.00 66.00 300 LEU A C 1
ATOM 2334 O O . LEU A 1 300 ? 14.157 16.754 -22.493 1.00 66.00 300 LEU A O 1
ATOM 2338 N N . ALA A 1 301 ? 12.376 17.633 -23.543 1.00 60.34 301 ALA A N 1
ATOM 2339 C CA . ALA A 1 301 ? 12.201 18.715 -22.581 1.00 60.34 301 ALA A CA 1
ATOM 2340 C C . ALA A 1 301 ? 11.857 18.139 -21.197 1.00 60.34 301 ALA A C 1
ATOM 2342 O O . ALA A 1 301 ? 11.004 17.261 -21.083 1.00 60.34 301 ALA A O 1
ATOM 2343 N N . TYR A 1 302 ? 12.518 18.643 -20.157 1.00 75.44 302 TYR A N 1
ATOM 2344 C CA . TYR A 1 302 ? 12.329 18.202 -18.779 1.00 75.44 302 TYR A CA 1
ATOM 2345 C C . TYR A 1 302 ? 12.262 19.403 -17.837 1.00 75.44 302 TYR A C 1
ATOM 2347 O O . TYR A 1 302 ? 12.765 20.489 -18.135 1.00 75.44 302 TYR A O 1
ATOM 2355 N N . GLN A 1 303 ? 11.654 19.189 -16.679 1.00 60.31 303 GLN A N 1
ATOM 2356 C CA . GLN A 1 303 ? 11.567 20.144 -15.591 1.00 60.31 303 GLN A CA 1
ATOM 2357 C C . GLN A 1 303 ? 12.443 19.672 -14.424 1.00 60.31 303 GLN A C 1
ATOM 2359 O O . GLN A 1 303 ? 12.369 18.521 -13.993 1.00 60.31 303 GLN A O 1
ATOM 2364 N N . SER A 1 304 ? 13.277 20.565 -13.890 1.00 72.88 304 SER A N 1
ATOM 2365 C CA . SER A 1 304 ? 14.013 20.302 -12.648 1.00 72.88 304 SER A CA 1
ATOM 2366 C C . SER A 1 304 ? 13.060 20.266 -11.443 1.00 72.88 304 SER A C 1
ATOM 2368 O O . SER A 1 304 ? 12.058 20.986 -11.459 1.00 72.88 304 SER A O 1
ATOM 2370 N N . PRO A 1 305 ? 13.376 19.505 -10.374 1.00 79.75 305 PRO A N 1
ATOM 2371 C CA . PRO A 1 305 ? 12.566 19.491 -9.160 1.00 79.75 305 PRO A CA 1
ATOM 2372 C C . PRO A 1 305 ? 12.286 20.905 -8.635 1.00 79.75 305 PRO A C 1
ATOM 2374 O O . PRO A 1 305 ? 13.235 21.669 -8.427 1.00 79.75 305 PRO A O 1
ATOM 2377 N N . PRO A 1 306 ? 11.009 21.288 -8.443 1.00 78.81 306 PRO A N 1
ATOM 2378 C CA . PRO A 1 306 ? 10.678 22.618 -7.961 1.00 78.81 306 PRO A CA 1
ATOM 2379 C C . PRO A 1 306 ? 11.127 22.776 -6.499 1.00 78.81 306 PRO A C 1
ATOM 2381 O O . PRO A 1 306 ? 11.002 21.831 -5.714 1.00 78.81 306 PRO A O 1
ATOM 2384 N N . PRO A 1 307 ? 11.616 23.961 -6.088 1.00 84.50 307 PRO A N 1
ATOM 2385 C CA . PRO A 1 307 ? 11.876 24.221 -4.679 1.00 84.50 307 PRO A CA 1
ATOM 2386 C C . PRO A 1 307 ? 10.551 24.192 -3.905 1.00 84.50 307 PRO A C 1
ATOM 2388 O O . PRO A 1 307 ? 9.668 25.018 -4.137 1.00 84.50 307 PRO A O 1
ATOM 2391 N N . ILE A 1 308 ? 10.410 23.240 -2.981 1.00 90.56 308 ILE A N 1
ATOM 2392 C CA . ILE A 1 308 ? 9.199 23.096 -2.166 1.00 90.56 308 ILE A CA 1
ATOM 2393 C C . ILE A 1 308 ? 9.185 24.191 -1.093 1.00 90.56 308 ILE A C 1
ATOM 2395 O O . ILE A 1 308 ? 10.105 24.321 -0.286 1.00 90.56 308 ILE A O 1
ATOM 2399 N N . THR A 1 309 ? 8.126 24.995 -1.085 1.00 89.94 309 THR A N 1
ATOM 2400 C CA . THR A 1 309 ? 7.951 26.113 -0.152 1.00 89.94 309 THR A CA 1
ATOM 2401 C C . THR A 1 309 ? 7.439 25.652 1.213 1.00 89.94 309 THR A C 1
ATOM 2403 O O . THR A 1 309 ? 6.791 24.616 1.340 1.00 89.94 309 THR A O 1
ATOM 2406 N N . GLN A 1 310 ? 7.618 26.480 2.249 1.00 91.00 310 GLN A N 1
ATOM 2407 C CA . GLN A 1 310 ? 7.043 26.222 3.580 1.00 91.00 310 GLN A CA 1
ATOM 2408 C C . GLN A 1 310 ? 5.512 26.102 3.560 1.00 91.00 310 GLN A C 1
ATOM 2410 O O . GLN A 1 310 ? 4.934 25.333 4.321 1.00 91.00 310 GLN A O 1
ATOM 2415 N N . LYS A 1 311 ? 4.841 26.830 2.661 1.00 90.69 311 LYS A N 1
ATOM 2416 C CA . LYS A 1 311 ? 3.395 26.707 2.467 1.00 90.69 311 LYS A CA 1
ATOM 2417 C C . LYS A 1 311 ? 3.009 25.321 1.945 1.00 90.69 311 LYS A C 1
ATOM 2419 O O . LYS A 1 311 ? 2.096 24.719 2.495 1.00 90.69 311 LYS A O 1
ATOM 2424 N N . GLN A 1 312 ? 3.721 24.816 0.940 1.00 91.25 312 GLN A N 1
ATOM 2425 C CA . GLN A 1 312 ? 3.501 23.467 0.409 1.00 91.25 312 GLN A CA 1
ATOM 2426 C C . GLN A 1 312 ? 3.854 22.390 1.439 1.00 91.25 312 GLN A C 1
ATOM 2428 O O . GLN A 1 312 ? 3.118 21.421 1.577 1.00 91.25 312 GLN A O 1
ATOM 2433 N N . ILE A 1 313 ? 4.915 22.589 2.233 1.00 93.06 313 ILE A N 1
ATOM 2434 C CA . ILE A 1 313 ? 5.257 21.691 3.348 1.00 93.06 313 ILE A CA 1
ATOM 2435 C C . ILE A 1 313 ? 4.087 21.585 4.332 1.00 93.06 313 ILE A C 1
ATOM 2437 O O . ILE A 1 313 ? 3.714 20.475 4.697 1.00 93.06 313 ILE A O 1
ATOM 2441 N N . ARG A 1 314 ? 3.448 22.702 4.713 1.00 93.19 314 ARG A N 1
ATOM 2442 C CA . ARG A 1 314 ? 2.266 22.660 5.594 1.00 93.19 314 ARG A CA 1
ATOM 2443 C C . ARG A 1 314 ? 1.118 21.838 5.006 1.00 93.19 314 ARG A C 1
ATOM 2445 O O . ARG A 1 314 ? 0.467 21.128 5.763 1.00 93.19 314 ARG A O 1
ATOM 2452 N N . SER A 1 315 ? 0.884 21.927 3.696 1.00 93.88 315 SER A N 1
ATOM 2453 C CA . SER A 1 315 ? -0.127 21.116 3.005 1.00 93.88 315 SER A CA 1
ATOM 2454 C C . SER A 1 315 ? 0.250 19.633 2.972 1.00 93.88 315 SER A C 1
ATOM 2456 O O . SER A 1 315 ? -0.589 18.800 3.272 1.00 93.88 315 SER A O 1
ATOM 2458 N N . ARG A 1 316 ? 1.521 19.292 2.712 1.00 94.38 316 ARG A N 1
ATOM 2459 C CA . ARG A 1 316 ? 2.038 17.904 2.728 1.00 94.38 316 ARG A CA 1
ATOM 2460 C C . ARG A 1 316 ? 1.960 17.216 4.089 1.00 94.38 316 ARG A C 1
ATOM 2462 O O . ARG A 1 316 ? 2.041 15.994 4.164 1.00 94.38 316 ARG A O 1
ATOM 2469 N N . MET A 1 317 ? 1.864 17.994 5.165 1.00 96.38 317 MET A N 1
ATOM 2470 C CA . MET A 1 317 ? 1.663 17.472 6.516 1.00 96.38 317 MET A CA 1
ATOM 2471 C C . MET A 1 317 ? 0.189 17.128 6.815 1.00 96.38 317 MET A C 1
ATOM 2473 O O . MET A 1 317 ? -0.142 16.756 7.938 1.00 96.38 317 MET A O 1
ATOM 2477 N N . ILE A 1 318 ? -0.704 17.262 5.835 1.00 97.50 318 ILE A N 1
ATOM 2478 C CA . ILE A 1 318 ? -2.128 16.943 5.941 1.00 97.50 318 ILE A CA 1
ATOM 2479 C C . ILE A 1 318 ? -2.461 15.955 4.826 1.00 97.50 318 ILE A C 1
ATOM 2481 O O . ILE A 1 318 ? -2.082 16.167 3.674 1.00 97.50 318 ILE A O 1
ATOM 2485 N N . PHE A 1 319 ? -3.156 14.872 5.165 1.00 98.25 319 PHE A N 1
ATOM 2486 C CA . PHE A 1 319 ? -3.663 13.944 4.164 1.00 98.25 319 PHE A CA 1
ATOM 2487 C C . PHE A 1 319 ? -4.890 14.554 3.477 1.00 98.25 319 PHE A C 1
ATOM 2489 O O . PHE A 1 319 ? -5.742 15.118 4.162 1.00 98.25 319 PHE A O 1
ATOM 2496 N N . ASN A 1 320 ? -4.989 14.438 2.151 1.00 97.88 320 ASN A N 1
ATOM 2497 C CA . ASN A 1 320 ? -6.106 14.966 1.367 1.00 97.88 320 ASN A CA 1
ATOM 2498 C C . ASN A 1 320 ? -6.568 13.939 0.323 1.00 97.88 320 ASN A C 1
ATOM 2500 O O . ASN A 1 320 ? -5.834 13.691 -0.636 1.00 97.88 320 ASN A O 1
ATOM 2504 N N . SER A 1 321 ? -7.772 13.381 0.496 1.00 97.62 321 SER A N 1
ATOM 2505 C CA . SER A 1 321 ? -8.308 12.346 -0.396 1.00 97.62 321 SER A CA 1
ATOM 2506 C C . SER A 1 321 ? -8.804 12.853 -1.750 1.00 97.62 321 SER A C 1
ATOM 2508 O O . SER A 1 321 ? -9.111 12.050 -2.626 1.00 97.62 321 SER A O 1
ATOM 2510 N N . HIS A 1 322 ? -8.848 14.171 -1.957 1.00 96.44 322 HIS A N 1
ATOM 2511 C CA . HIS A 1 322 ? -9.250 14.771 -3.232 1.00 96.44 322 HIS A CA 1
ATOM 2512 C C . HIS A 1 322 ? -8.129 14.797 -4.282 1.00 96.44 322 HIS A C 1
ATOM 2514 O O . HIS A 1 322 ? -8.368 15.204 -5.418 1.00 96.44 322 HIS A O 1
ATOM 2520 N N . LEU A 1 323 ? -6.906 14.421 -3.897 1.00 95.38 323 LEU A N 1
ATOM 2521 C CA . LEU A 1 323 ? -5.761 14.371 -4.801 1.00 95.38 323 LEU A CA 1
ATOM 2522 C C . LEU A 1 323 ? -5.723 13.047 -5.575 1.00 95.38 323 LEU A C 1
ATOM 2524 O O . LEU A 1 323 ? -6.211 12.018 -5.106 1.00 95.38 323 LEU A O 1
ATOM 2528 N N . TYR A 1 324 ? -5.096 13.062 -6.749 1.00 94.44 324 TYR A N 1
ATOM 2529 C CA . TYR A 1 324 ? -4.964 11.888 -7.610 1.00 94.44 324 TYR A CA 1
ATOM 2530 C C . TYR A 1 324 ? -4.318 10.709 -6.873 1.00 94.44 324 TYR A C 1
ATOM 2532 O O . TYR A 1 324 ? -3.211 10.828 -6.342 1.00 94.44 324 TYR A O 1
ATOM 2540 N N . GLY A 1 325 ? -4.986 9.554 -6.881 1.00 95.38 325 GLY A N 1
ATOM 2541 C CA . GLY A 1 325 ? -4.498 8.339 -6.230 1.00 95.38 325 GLY A CA 1
ATOM 2542 C C . GLY A 1 325 ? -4.694 8.298 -4.712 1.00 95.38 325 GLY A C 1
ATOM 2543 O O . GLY A 1 325 ? -4.212 7.369 -4.060 1.00 95.38 325 GLY A O 1
ATOM 2544 N N . MET A 1 326 ? -5.351 9.304 -4.127 1.00 97.50 326 MET A N 1
ATOM 2545 C CA . MET A 1 326 ? -5.480 9.471 -2.676 1.00 97.50 326 MET A CA 1
ATOM 2546 C C . MET A 1 326 ? -6.897 9.196 -2.157 1.00 97.50 326 MET A C 1
ATOM 2548 O O . MET A 1 326 ? -7.163 9.448 -0.981 1.00 97.50 326 MET A O 1
ATOM 2552 N N . GLY A 1 327 ? -7.797 8.659 -2.987 1.00 97.81 327 GLY A N 1
ATOM 2553 C CA . GLY A 1 327 ? -9.171 8.353 -2.596 1.00 97.81 327 GLY A CA 1
ATOM 2554 C C . GLY A 1 327 ? -9.254 7.444 -1.363 1.00 97.81 327 GLY A C 1
ATOM 2555 O O . GLY A 1 327 ? -8.464 6.514 -1.208 1.00 97.81 327 GLY A O 1
ATOM 2556 N N . ASN A 1 328 ? -10.222 7.713 -0.485 1.00 98.25 328 ASN A N 1
ATOM 2557 C CA . ASN A 1 328 ? -10.474 6.966 0.755 1.00 98.25 328 ASN A CA 1
ATOM 2558 C C . ASN A 1 328 ? -11.739 6.080 0.691 1.00 98.25 328 ASN A C 1
ATOM 2560 O O . ASN A 1 328 ? -12.243 5.662 1.734 1.00 98.25 328 ASN A O 1
ATOM 2564 N N . HIS A 1 329 ? -12.259 5.825 -0.512 1.00 98.06 329 HIS A N 1
ATOM 2565 C CA . HIS A 1 329 ? -13.408 4.950 -0.784 1.00 98.06 329 HIS A CA 1
ATOM 2566 C C . HIS A 1 329 ? -12.977 3.478 -0.901 1.00 98.06 329 HIS A C 1
ATOM 2568 O O . HIS A 1 329 ? -11.782 3.167 -0.828 1.00 98.06 329 HIS A O 1
ATOM 2574 N N . GLY A 1 330 ? -13.951 2.582 -1.062 1.00 98.12 330 GLY A N 1
ATOM 2575 C CA . GLY A 1 330 ? -13.708 1.149 -1.233 1.00 98.12 330 GLY A CA 1
ATOM 2576 C C . GLY A 1 330 ? -13.637 0.382 0.076 1.00 98.12 330 GLY A C 1
ATOM 2577 O O . GLY A 1 330 ? -13.667 0.960 1.161 1.00 98.12 330 GLY A O 1
ATOM 2578 N N . HIS A 1 331 ? -13.556 -0.944 0.001 1.00 98.56 331 HIS A N 1
ATOM 2579 C CA . HIS A 1 331 ? -13.679 -1.824 1.162 1.00 98.56 331 HIS A CA 1
ATOM 2580 C C . HIS A 1 331 ? -14.978 -1.510 1.935 1.00 98.56 331 HIS A C 1
ATOM 2582 O O . HIS A 1 331 ? -14.993 -1.418 3.161 1.00 98.56 331 HIS A O 1
ATOM 2588 N N . GLU A 1 332 ? -16.060 -1.228 1.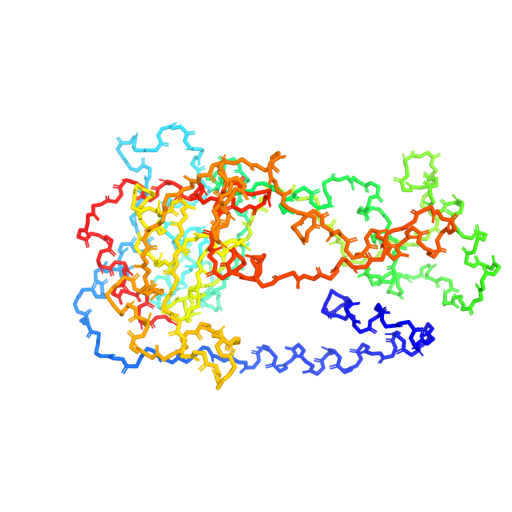203 1.00 98.25 332 GLU A N 1
ATOM 2589 C CA . GLU A 1 332 ? -17.304 -0.695 1.774 1.00 98.25 332 GLU A CA 1
ATOM 2590 C C . GLU A 1 332 ? -18.252 -1.789 2.252 1.00 98.25 332 GLU A C 1
ATOM 2592 O O . GLU A 1 332 ? -19.181 -1.513 2.999 1.00 98.25 332 GLU A O 1
ATOM 2597 N N . PHE A 1 333 ? -17.966 -3.052 1.932 1.00 98.19 333 PHE A N 1
ATOM 2598 C CA . PHE A 1 333 ? -18.729 -4.199 2.422 1.00 98.19 333 PHE A CA 1
ATOM 2599 C C . PHE A 1 333 ? -18.767 -4.300 3.960 1.00 98.19 333 PHE A C 1
ATOM 2601 O O . PHE A 1 333 ? -19.664 -4.929 4.514 1.00 98.19 333 PHE A O 1
ATOM 2608 N N . THR A 1 334 ? -17.856 -3.631 4.675 1.00 98.56 334 THR A N 1
ATOM 2609 C CA . THR A 1 334 ? -17.875 -3.522 6.144 1.00 98.56 334 THR A CA 1
ATOM 2610 C C . THR A 1 334 ? -18.993 -2.634 6.693 1.00 98.56 334 THR A C 1
ATOM 2612 O O . THR A 1 334 ? -19.278 -2.681 7.891 1.00 98.56 334 THR A O 1
ATOM 2615 N N . GLN A 1 335 ? -19.691 -1.873 5.844 1.00 98.19 335 GLN A N 1
ATOM 2616 C CA . GLN A 1 335 ? -20.869 -1.101 6.247 1.00 98.19 335 GLN A CA 1
ATOM 2617 C C . GLN A 1 335 ? -21.985 -1.976 6.841 1.00 98.19 335 GLN A C 1
ATOM 2619 O O . GLN A 1 335 ? -22.788 -1.483 7.628 1.00 98.19 335 GLN A O 1
ATOM 2624 N N . SER A 1 336 ? -22.025 -3.274 6.509 1.00 98.31 336 SER A N 1
ATOM 2625 C CA . SER A 1 336 ? -23.027 -4.206 7.038 1.00 98.31 336 SER A CA 1
ATOM 2626 C C . SER A 1 336 ? -22.787 -4.610 8.501 1.00 98.31 336 SER A C 1
ATOM 2628 O O . SER A 1 336 ? -23.683 -5.180 9.125 1.00 98.31 336 SER A O 1
ATOM 2630 N N . LEU A 1 337 ? -21.611 -4.302 9.063 1.00 98.69 337 LEU A N 1
ATOM 2631 C CA . LEU A 1 337 ? -21.294 -4.551 10.469 1.00 98.69 337 LEU A CA 1
ATOM 2632 C C . LEU A 1 337 ? -22.085 -3.624 11.404 1.00 98.69 337 LEU A C 1
ATOM 2634 O O . LEU A 1 337 ? -22.413 -2.478 11.089 1.00 98.69 337 LEU A O 1
ATOM 2638 N N . THR A 1 338 ? -22.340 -4.113 12.606 1.00 98.62 338 THR A N 1
ATOM 2639 C CA . THR A 1 338 ? -22.785 -3.328 13.759 1.00 98.62 338 THR A CA 1
ATOM 2640 C C . THR A 1 338 ? -21.583 -2.805 14.540 1.00 98.62 338 THR A C 1
ATOM 2642 O O . THR A 1 338 ? -20.489 -3.360 14.465 1.00 98.62 338 THR A O 1
ATOM 2645 N N . ASP A 1 339 ? -21.771 -1.757 15.342 1.00 98.69 339 ASP A N 1
ATOM 2646 C CA . ASP A 1 339 ? -20.676 -1.201 16.148 1.00 98.69 339 ASP A CA 1
ATOM 2647 C C . ASP A 1 339 ? -20.090 -2.219 17.134 1.00 98.69 339 ASP A C 1
ATOM 2649 O O . ASP A 1 339 ? -18.876 -2.239 17.331 1.00 98.69 339 ASP A O 1
ATOM 2653 N N . ASP A 1 340 ? -20.915 -3.096 17.710 1.00 98.81 340 ASP A N 1
ATOM 2654 C CA . ASP A 1 340 ? -20.432 -4.128 18.631 1.00 98.81 340 ASP A CA 1
ATOM 2655 C C . ASP A 1 340 ? -19.536 -5.148 17.903 1.00 98.81 340 ASP A C 1
ATOM 2657 O O . ASP A 1 340 ? -18.468 -5.498 18.410 1.00 98.81 340 ASP A O 1
ATOM 2661 N N . GLU A 1 341 ? -19.902 -5.554 16.680 1.00 98.88 341 GLU A N 1
ATOM 2662 C CA . GLU A 1 341 ? -19.054 -6.408 15.835 1.00 98.88 341 GLU A CA 1
ATOM 2663 C C . GLU A 1 341 ? -17.745 -5.703 15.458 1.00 98.88 341 GLU A C 1
ATOM 2665 O O . GLU A 1 341 ? -16.681 -6.322 15.484 1.00 98.88 341 GLU A O 1
ATOM 2670 N N . ARG A 1 342 ? -17.789 -4.397 15.154 1.00 98.88 342 ARG A N 1
ATOM 2671 C CA . ARG A 1 342 ? -16.584 -3.601 14.865 1.00 98.88 342 ARG A CA 1
ATOM 2672 C C . ARG A 1 342 ? -15.638 -3.569 16.062 1.00 98.88 342 ARG A C 1
ATOM 2674 O O . ARG A 1 342 ? -14.440 -3.787 15.890 1.00 98.88 342 ARG A O 1
ATOM 2681 N N . TRP A 1 343 ? -16.151 -3.330 17.271 1.00 98.81 343 TRP A N 1
ATOM 2682 C CA . TRP A 1 343 ? -15.335 -3.339 18.489 1.00 98.81 343 TRP A CA 1
ATOM 2683 C C . TRP A 1 343 ? -14.739 -4.716 18.779 1.00 98.81 343 TRP A C 1
ATOM 2685 O O . TRP A 1 343 ? -13.563 -4.797 19.130 1.00 98.81 343 TRP A O 1
ATOM 2695 N N . ALA A 1 344 ? -15.506 -5.788 18.575 1.00 98.94 344 ALA A N 1
ATOM 2696 C CA . ALA A 1 344 ? -15.014 -7.155 18.707 1.00 98.94 344 ALA A CA 1
ATOM 2697 C C . ALA A 1 344 ? -13.889 -7.458 17.704 1.00 98.94 344 ALA A C 1
ATOM 2699 O O . ALA A 1 344 ? -12.822 -7.936 18.092 1.00 98.94 344 ALA A O 1
ATOM 2700 N N . LEU A 1 345 ? -14.075 -7.102 16.429 1.00 98.88 345 LEU A N 1
ATOM 2701 C CA . LEU A 1 345 ? -13.049 -7.248 15.393 1.00 98.88 345 LEU A CA 1
ATOM 2702 C C . LEU A 1 345 ? -11.785 -6.443 15.719 1.00 98.88 345 LEU A C 1
ATOM 2704 O O . LEU A 1 345 ? -10.685 -6.974 15.584 1.00 98.88 345 LEU A O 1
ATOM 2708 N N . LEU A 1 346 ? -11.910 -5.197 16.191 1.00 98.75 346 LEU A N 1
ATOM 2709 C CA . LEU A 1 346 ? -10.761 -4.399 16.636 1.00 98.75 346 LEU A CA 1
ATOM 2710 C C . LEU A 1 346 ? -10.022 -5.057 17.801 1.00 98.75 346 LEU A C 1
ATOM 2712 O O . LEU A 1 346 ? -8.792 -5.060 17.815 1.00 98.75 346 LEU A O 1
ATOM 2716 N N . GLU A 1 347 ? -10.743 -5.624 18.767 1.00 98.81 347 GLU A N 1
ATOM 2717 C CA . GLU A 1 347 ? -10.122 -6.343 19.877 1.00 98.81 347 GLU A CA 1
ATOM 2718 C C . GLU A 1 347 ? -9.376 -7.587 19.386 1.00 98.81 347 GLU A C 1
ATOM 2720 O O . GLU A 1 347 ? -8.244 -7.833 19.804 1.00 98.81 347 GLU A O 1
ATOM 2725 N N . TYR A 1 348 ? -9.944 -8.309 18.415 1.00 98.81 348 TYR A N 1
ATOM 2726 C CA . TYR A 1 348 ? -9.271 -9.430 17.770 1.00 98.81 348 TYR A CA 1
ATOM 2727 C C . TYR A 1 348 ? -8.001 -9.001 17.021 1.00 98.81 348 TYR A C 1
ATOM 2729 O O . TYR A 1 348 ? -6.963 -9.648 17.171 1.00 98.81 348 TYR A O 1
ATOM 2737 N N . MET A 1 349 ? -8.024 -7.874 16.298 1.00 98.44 349 MET A N 1
ATOM 2738 C CA . MET A 1 349 ? -6.843 -7.331 15.606 1.00 98.44 349 MET A CA 1
ATOM 2739 C C . MET A 1 349 ? -5.672 -7.029 16.551 1.00 98.44 349 MET A C 1
ATOM 2741 O O . MET A 1 349 ? -4.525 -7.072 16.120 1.00 98.44 349 MET A O 1
ATOM 2745 N N . LYS A 1 350 ? -5.919 -6.757 17.841 1.00 98.69 350 LYS A N 1
ATOM 2746 C CA . LYS A 1 350 ? -4.847 -6.569 18.841 1.00 98.69 350 LYS A CA 1
ATOM 2747 C C . LYS A 1 350 ? -4.088 -7.864 19.147 1.00 98.69 350 LYS A C 1
ATOM 2749 O O . LYS A 1 350 ? -2.990 -7.810 19.697 1.00 98.69 350 LYS A O 1
ATOM 2754 N N . THR A 1 351 ? -4.668 -9.020 18.828 1.00 98.38 351 THR A N 1
ATOM 2755 C CA . THR A 1 351 ? -4.059 -10.343 19.051 1.00 98.38 351 THR A CA 1
ATOM 2756 C C . THR A 1 351 ? -3.227 -10.841 17.867 1.00 98.38 351 THR A C 1
ATOM 2758 O O . THR A 1 351 ? -2.509 -11.835 18.008 1.00 98.38 351 THR A O 1
ATOM 2761 N N . LEU A 1 352 ? -3.319 -10.156 16.720 1.00 97.06 352 LEU A N 1
ATOM 2762 C CA . LEU A 1 352 ? -2.609 -10.446 15.473 1.00 97.06 352 LEU A CA 1
ATOM 2763 C C . LEU A 1 352 ? -1.390 -9.531 15.330 1.00 97.06 352 LEU A C 1
ATOM 2765 O O . LEU A 1 352 ? -0.336 -10.023 14.869 1.00 97.06 352 LEU A O 1
#

pLDDT: mean 94.53, std 7.37, range [55.66, 98.94]

Radius of gyration: 23.76 Å; chains: 1; bounding box: 57×61×62 Å